Protein AF-A0A7S4SIG5-F1 (afdb_monomer_lite)

pLDDT: mean 81.59, std 23.14, range [28.36, 98.75]

Structure (mmCIF, N/CA/C/O backbone):
data_AF-A0A7S4SIG5-F1
#
_entry.id   AF-A0A7S4SIG5-F1
#
loop_
_atom_site.group_PDB
_atom_site.id
_atom_site.type_symbol
_atom_site.label_atom_id
_atom_site.label_alt_id
_atom_site.label_comp_id
_atom_site.label_asym_id
_atom_site.label_entity_id
_atom_site.label_seq_id
_atom_site.pdbx_PDB_ins_code
_atom_site.Cartn_x
_atom_site.Cartn_y
_atom_site.Cartn_z
_atom_site.occupancy
_atom_site.B_iso_or_equiv
_atom_site.auth_seq_id
_atom_site.auth_comp_id
_atom_site.auth_asym_id
_atom_site.auth_atom_id
_atom_site.pdbx_PDB_model_num
ATOM 1 N N . GLN A 1 1 ? -10.673 -43.998 5.576 1.00 36.09 1 GLN A N 1
ATOM 2 C CA . GLN A 1 1 ? -11.322 -44.558 4.368 1.00 36.09 1 GLN A CA 1
ATOM 3 C C . GLN A 1 1 ? -12.714 -43.946 4.288 1.00 36.09 1 GLN A C 1
ATOM 5 O O . GLN A 1 1 ? -13.384 -43.979 5.301 1.00 36.09 1 GLN A O 1
ATOM 10 N N . ALA A 1 2 ? -13.220 -43.353 3.217 1.00 36.38 2 ALA A N 1
ATOM 11 C CA . ALA A 1 2 ? -12.678 -42.948 1.932 1.00 36.38 2 ALA A CA 1
ATOM 12 C C . ALA A 1 2 ? -13.705 -41.974 1.309 1.00 36.38 2 ALA A C 1
ATOM 14 O O . ALA A 1 2 ? -14.900 -42.220 1.403 1.00 36.38 2 ALA A O 1
ATOM 15 N N . LEU A 1 3 ? -13.200 -40.887 0.721 1.00 35.47 3 LEU A N 1
ATOM 16 C CA . LEU A 1 3 ? -13.645 -40.235 -0.519 1.00 35.47 3 LEU A CA 1
ATOM 17 C C . LEU A 1 3 ? -15.149 -40.156 -0.881 1.00 35.47 3 LEU A C 1
ATOM 19 O O . LEU A 1 3 ? -15.735 -41.151 -1.288 1.00 35.47 3 LEU A O 1
ATOM 23 N N . ALA A 1 4 ? -15.671 -38.927 -1.000 1.00 37.25 4 ALA A N 1
ATOM 24 C CA . ALA A 1 4 ? -16.115 -38.367 -2.291 1.00 37.25 4 ALA A CA 1
ATOM 25 C C . ALA A 1 4 ? -16.349 -36.838 -2.184 1.00 37.25 4 ALA A C 1
ATOM 27 O O . ALA A 1 4 ? -16.860 -36.380 -1.161 1.00 37.25 4 ALA A O 1
ATOM 28 N N . PRO A 1 5 ? -15.962 -36.042 -3.202 1.00 40.72 5 PRO A N 1
ATOM 29 C CA . PRO A 1 5 ? -15.930 -34.583 -3.140 1.00 40.72 5 PRO A CA 1
ATOM 30 C C . PRO A 1 5 ? -17.214 -33.913 -3.652 1.00 40.72 5 PRO A C 1
ATOM 32 O O . PRO A 1 5 ? -17.941 -34.441 -4.493 1.00 40.72 5 PRO A O 1
ATOM 35 N N . ALA A 1 6 ? -17.436 -32.702 -3.145 1.00 36.38 6 ALA A N 1
ATOM 36 C CA . ALA A 1 6 ? -18.517 -31.800 -3.500 1.00 36.38 6 ALA A CA 1
ATOM 37 C C . ALA A 1 6 ? -18.391 -31.241 -4.930 1.00 36.38 6 ALA A C 1
ATOM 39 O O . ALA A 1 6 ? -17.319 -30.846 -5.386 1.00 36.38 6 ALA A O 1
ATOM 40 N N . SER A 1 7 ? -19.535 -31.165 -5.601 1.00 36.62 7 SER A N 1
ATOM 41 C CA . SER A 1 7 ? -19.801 -30.410 -6.827 1.00 36.62 7 SER A CA 1
ATOM 42 C C . SER A 1 7 ? -19.692 -28.883 -6.619 1.00 36.62 7 SER A C 1
ATOM 44 O O . SER A 1 7 ? -20.088 -28.400 -5.556 1.00 36.62 7 SER A O 1
ATOM 46 N N . PRO A 1 8 ? -19.236 -28.100 -7.619 1.00 37.41 8 PRO A N 1
ATOM 47 C CA . PRO A 1 8 ? -19.093 -26.645 -7.511 1.00 37.41 8 PRO A CA 1
ATOM 48 C C . PRO A 1 8 ? -20.387 -25.893 -7.889 1.00 37.41 8 PRO A C 1
ATOM 50 O O . PRO A 1 8 ? -21.144 -26.377 -8.738 1.00 37.41 8 PRO A O 1
ATOM 53 N N . PRO A 1 9 ? -20.645 -24.683 -7.349 1.00 37.31 9 PRO A N 1
ATOM 54 C CA . PRO A 1 9 ? -21.723 -23.836 -7.833 1.00 37.31 9 PRO A CA 1
ATOM 55 C C . PRO A 1 9 ? -21.266 -22.865 -8.936 1.00 37.31 9 PRO A C 1
ATOM 57 O O . PRO A 1 9 ? -20.209 -22.243 -8.876 1.00 37.31 9 PRO A O 1
ATOM 60 N N . ARG A 1 10 ? -22.148 -22.773 -9.937 1.00 33.09 10 ARG A N 1
ATOM 61 C CA . ARG A 1 10 ? -22.391 -21.723 -10.942 1.00 33.09 10 ARG A CA 1
ATOM 62 C C . ARG A 1 10 ? -21.525 -20.457 -10.895 1.00 33.09 10 ARG A C 1
ATOM 64 O O . ARG A 1 10 ? -21.650 -19.623 -10.006 1.00 33.09 10 ARG A O 1
ATOM 71 N N . ALA A 1 11 ? -20.824 -20.255 -12.009 1.00 32.38 11 ALA A N 1
ATOM 72 C CA . ALA A 1 11 ? -20.327 -18.976 -12.486 1.00 32.38 11 ALA A CA 1
ATOM 73 C C . ALA A 1 11 ? -21.472 -17.965 -12.691 1.00 32.38 11 ALA A C 1
ATOM 75 O O . ALA A 1 11 ? -22.379 -18.191 -13.495 1.00 32.38 11 ALA A O 1
ATOM 76 N N . SER A 1 12 ? -21.402 -16.834 -11.990 1.00 34.47 12 SER A N 1
ATOM 77 C CA . SER A 1 12 ? -22.126 -15.609 -12.322 1.00 34.47 12 SER A CA 1
ATOM 78 C C . SER A 1 12 ? -21.200 -14.699 -13.125 1.00 34.47 12 SER A C 1
ATOM 80 O O . SER A 1 12 ? -20.158 -14.255 -12.648 1.00 34.47 12 SER A O 1
ATOM 82 N N . ALA A 1 13 ? -21.595 -14.469 -14.370 1.00 37.16 13 ALA A N 1
ATOM 83 C CA . ALA A 1 13 ? -20.943 -13.621 -15.344 1.00 37.16 13 ALA A CA 1
ATOM 84 C C . ALA A 1 13 ? -20.957 -12.147 -14.915 1.00 37.16 13 ALA A C 1
ATOM 86 O O . ALA A 1 13 ? -21.993 -11.513 -15.029 1.00 37.16 13 ALA A O 1
ATOM 87 N N . HIS A 1 14 ? -19.821 -11.601 -14.475 1.00 37.81 14 HIS A N 1
ATOM 88 C CA . HIS A 1 14 ? -19.544 -10.157 -14.457 1.00 37.81 14 HIS A CA 1
ATOM 89 C C . HIS A 1 14 ? -18.029 -9.915 -14.345 1.00 37.81 14 HIS A C 1
ATOM 91 O O . HIS A 1 14 ? -17.529 -9.582 -13.280 1.00 37.81 14 HIS A O 1
ATOM 97 N N . SER A 1 15 ? -17.286 -10.102 -15.440 1.00 35.41 15 SER A N 1
ATOM 98 C CA . SER A 1 15 ? -15.912 -9.576 -15.594 1.00 35.41 15 SER A CA 1
ATOM 99 C C . SER A 1 15 ? -15.389 -9.797 -17.020 1.00 35.41 15 SER A C 1
ATOM 101 O O . SER A 1 15 ? -14.353 -10.406 -17.244 1.00 35.41 15 SER A O 1
ATOM 103 N N . ASN A 1 16 ? -16.129 -9.323 -18.026 1.00 34.97 16 ASN A N 1
ATOM 104 C CA . ASN A 1 16 ? -15.737 -9.436 -19.440 1.00 34.97 16 ASN A CA 1
ATOM 105 C C . ASN A 1 16 ? -15.490 -8.065 -20.093 1.00 34.97 16 ASN A C 1
ATOM 107 O O . ASN A 1 16 ? -15.875 -7.846 -21.239 1.00 34.97 16 ASN A O 1
ATOM 111 N N . LEU A 1 17 ? -14.861 -7.128 -19.369 1.00 35.69 17 LEU A N 1
ATOM 112 C CA . LEU A 1 17 ? -14.497 -5.821 -19.937 1.00 35.69 17 LEU A CA 1
ATOM 113 C C . LEU A 1 17 ? -13.063 -5.335 -19.644 1.00 35.69 17 LEU A C 1
ATOM 115 O O . LEU A 1 17 ? -12.598 -4.456 -20.358 1.00 35.69 17 LEU A O 1
ATOM 119 N N . GLU A 1 18 ? -12.315 -5.934 -18.708 1.00 38.38 18 GLU A N 1
ATOM 120 C CA . GLU A 1 18 ? -10.974 -5.433 -18.321 1.00 38.38 18 GLU A CA 1
ATOM 121 C C . GLU A 1 18 ? -9.780 -6.309 -18.741 1.00 38.38 18 GLU A C 1
ATOM 123 O O . GLU A 1 18 ? -8.651 -6.071 -18.332 1.00 38.38 18 GLU A O 1
ATOM 128 N N . GLN A 1 19 ? -9.974 -7.286 -19.632 1.00 36.56 19 GLN A N 1
ATOM 129 C CA . GLN A 1 19 ? -8.867 -8.085 -20.198 1.00 36.56 19 GLN A CA 1
ATOM 130 C C . GLN A 1 19 ? -8.452 -7.677 -21.621 1.00 36.56 19 GLN A C 1
ATOM 132 O O . GLN A 1 19 ? -7.641 -8.350 -22.251 1.00 36.56 19 GLN A O 1
ATOM 137 N N . ARG A 1 20 ? -8.977 -6.562 -22.148 1.00 37.69 20 ARG A N 1
ATOM 138 C CA . ARG A 1 20 ? -8.740 -6.130 -23.540 1.00 37.69 20 ARG A CA 1
ATOM 139 C C . ARG A 1 20 ? -7.739 -4.985 -23.732 1.00 37.69 20 ARG A C 1
ATOM 141 O O . ARG A 1 20 ? -7.510 -4.607 -24.874 1.00 37.69 20 ARG A O 1
ATOM 148 N N . VAL A 1 21 ? -7.107 -4.468 -22.675 1.00 38.19 21 VAL A N 1
ATOM 149 C CA . VAL A 1 21 ? -6.234 -3.276 -22.790 1.00 38.19 21 VAL A CA 1
ATOM 150 C C . VAL A 1 21 ? -4.727 -3.585 -22.704 1.00 38.19 21 VAL A C 1
ATOM 152 O O . VAL A 1 21 ? -3.921 -2.753 -23.099 1.00 38.19 21 VAL A O 1
ATOM 155 N N . ILE A 1 22 ? -4.303 -4.790 -22.297 1.00 38.38 22 ILE A N 1
ATOM 156 C CA . ILE A 1 22 ? -2.877 -5.056 -21.979 1.00 38.38 22 ILE A CA 1
ATOM 157 C C . ILE A 1 22 ? -2.134 -5.905 -23.043 1.00 38.38 22 ILE A C 1
ATOM 159 O O . ILE A 1 22 ? -0.920 -6.060 -22.984 1.00 38.38 22 ILE A O 1
ATOM 163 N N . VAL A 1 23 ? -2.802 -6.389 -24.100 1.00 32.31 23 VAL A N 1
ATOM 164 C CA . VAL A 1 23 ? -2.173 -7.247 -25.140 1.00 32.31 23 VAL A CA 1
ATOM 165 C C . VAL A 1 23 ? -2.007 -6.517 -26.482 1.00 32.31 23 VAL A C 1
ATOM 167 O O . VAL A 1 23 ? -2.299 -7.067 -27.538 1.00 32.31 23 VAL A O 1
ATOM 170 N N . ALA A 1 24 ? -1.571 -5.254 -26.465 1.00 33.75 24 ALA A N 1
ATOM 171 C CA . ALA A 1 24 ? -1.432 -4.452 -27.690 1.00 33.75 24 ALA A CA 1
ATOM 172 C C . ALA A 1 24 ? -0.031 -3.864 -27.949 1.00 33.75 24 ALA A C 1
ATOM 174 O O . ALA A 1 24 ? 0.108 -3.086 -28.884 1.00 33.75 24 ALA A O 1
ATOM 175 N N . SER A 1 25 ? 1.014 -4.238 -27.195 1.00 31.39 25 SER A N 1
ATOM 176 C CA . SER A 1 25 ? 2.359 -3.655 -27.408 1.00 31.39 25 SER A CA 1
ATOM 177 C C . SER A 1 25 ? 3.527 -4.646 -27.478 1.00 31.39 25 SER A C 1
ATOM 179 O O . SER A 1 25 ? 4.685 -4.269 -27.333 1.00 31.39 25 SER A O 1
ATOM 181 N N . ARG A 1 26 ? 3.261 -5.931 -27.738 1.00 36.66 26 ARG A N 1
ATOM 182 C CA . ARG A 1 26 ? 4.312 -6.915 -28.052 1.00 36.66 26 ARG A CA 1
ATOM 183 C C . ARG A 1 26 ? 3.999 -7.613 -29.367 1.00 36.66 26 ARG A C 1
ATOM 185 O O . ARG A 1 26 ? 3.556 -8.755 -29.386 1.00 36.66 26 ARG A O 1
ATOM 192 N N . MET A 1 27 ? 4.231 -6.926 -30.481 1.00 29.36 27 MET A N 1
ATOM 193 C CA . MET A 1 27 ? 4.380 -7.605 -31.763 1.00 29.36 27 MET A CA 1
ATOM 194 C C . MET A 1 27 ? 5.238 -6.785 -32.724 1.00 29.36 27 MET A C 1
ATOM 196 O O . MET A 1 27 ? 4.917 -5.646 -33.033 1.00 29.36 27 MET A O 1
ATOM 200 N N . GLN A 1 28 ? 6.266 -7.469 -33.237 1.00 32.31 28 GLN A N 1
ATOM 201 C CA . GLN A 1 28 ? 6.968 -7.219 -34.498 1.00 32.31 28 GLN A CA 1
ATOM 202 C C . GLN A 1 28 ? 8.037 -6.118 -34.492 1.00 32.31 28 GLN A C 1
ATOM 204 O O . GLN A 1 28 ? 7.731 -4.961 -34.721 1.00 32.31 28 GLN A O 1
ATOM 209 N N . PHE A 1 29 ? 9.309 -6.520 -34.367 1.00 29.11 29 PHE A N 1
ATOM 210 C CA . PHE A 1 29 ? 10.339 -6.238 -35.384 1.00 29.11 29 PHE A CA 1
ATOM 211 C C . PHE A 1 29 ? 11.619 -7.051 -35.097 1.00 29.11 29 PHE A C 1
ATOM 213 O O . PHE A 1 29 ? 12.596 -6.562 -34.548 1.00 29.11 29 PHE A O 1
ATOM 220 N N . THR A 1 30 ? 11.631 -8.333 -35.469 1.00 29.70 30 THR A N 1
ATOM 221 C CA . THR A 1 30 ? 12.868 -9.128 -35.574 1.00 29.70 30 THR A CA 1
ATOM 222 C C . THR A 1 30 ? 12.928 -9.767 -36.958 1.00 29.70 30 THR A C 1
ATOM 224 O O . THR A 1 30 ? 12.690 -10.956 -37.150 1.00 29.70 30 THR A O 1
ATOM 227 N N . ALA A 1 31 ? 13.221 -8.948 -37.969 1.00 31.94 31 ALA A N 1
ATOM 228 C CA . ALA A 1 31 ? 13.490 -9.421 -39.322 1.00 31.94 31 ALA A CA 1
ATOM 229 C C . ALA A 1 31 ? 14.993 -9.716 -39.477 1.00 31.94 31 ALA A C 1
ATOM 231 O O . ALA A 1 31 ? 15.786 -8.852 -39.844 1.00 31.94 31 ALA A O 1
ATOM 232 N N . ARG A 1 32 ? 15.382 -10.964 -39.186 1.00 30.53 32 ARG A N 1
ATOM 233 C CA . ARG A 1 32 ? 16.658 -11.561 -39.614 1.00 30.53 32 ARG A CA 1
ATOM 234 C C . ARG A 1 32 ? 16.598 -11.801 -41.129 1.00 30.53 32 ARG A C 1
ATOM 236 O O . ARG A 1 32 ? 15.861 -12.672 -41.583 1.00 30.53 32 ARG A O 1
ATOM 243 N N . PHE A 1 33 ? 17.368 -11.038 -41.902 1.00 29.47 33 PHE A N 1
ATOM 244 C CA . PHE A 1 33 ? 17.573 -11.261 -43.337 1.00 29.47 33 PHE A CA 1
ATOM 245 C C . PHE A 1 33 ? 18.526 -12.453 -43.566 1.00 29.47 33 PHE A C 1
ATOM 247 O O . PHE A 1 33 ? 19.613 -12.462 -42.982 1.00 29.47 33 PHE A O 1
ATOM 254 N N . PRO A 1 34 ? 18.175 -13.453 -44.400 1.00 32.94 34 PRO A N 1
ATOM 255 C CA . PRO A 1 34 ? 19.077 -14.544 -44.730 1.00 32.94 34 PRO A CA 1
ATOM 256 C C . PRO A 1 34 ? 20.040 -14.135 -45.853 1.00 32.94 34 PRO A C 1
ATOM 258 O O . PRO A 1 34 ? 19.651 -13.567 -46.873 1.00 32.94 34 PRO A O 1
ATOM 261 N N . VAL A 1 35 ? 21.312 -14.465 -45.644 1.00 30.95 35 VAL A N 1
ATOM 262 C CA . VAL A 1 35 ? 22.410 -14.380 -46.610 1.00 30.95 35 VAL A CA 1
ATOM 263 C C . VAL A 1 35 ? 22.160 -15.392 -47.735 1.00 30.95 35 VAL A C 1
ATOM 265 O O . VAL A 1 35 ? 22.163 -16.599 -47.499 1.00 30.95 35 VAL A O 1
ATOM 268 N N . LEU A 1 36 ? 21.934 -14.899 -48.956 1.00 28.36 36 LEU A N 1
ATOM 269 C CA . LEU A 1 36 ? 21.816 -15.708 -50.170 1.00 28.36 36 LEU A CA 1
ATOM 270 C C . LEU A 1 36 ? 23.202 -15.846 -50.821 1.00 28.36 36 LEU A C 1
ATOM 272 O O . LEU A 1 36 ? 23.745 -14.893 -51.375 1.00 28.36 36 LEU A O 1
ATOM 276 N N . LEU A 1 37 ? 23.767 -17.048 -50.722 1.00 29.12 37 LEU A N 1
ATOM 277 C CA . LEU A 1 37 ? 25.059 -17.458 -51.268 1.00 29.12 37 LEU A CA 1
ATOM 278 C C . LEU A 1 37 ? 24.843 -18.026 -52.685 1.00 29.12 37 LEU A C 1
ATOM 280 O O . LEU A 1 37 ? 24.210 -19.068 -52.842 1.00 29.12 37 LEU A O 1
ATOM 284 N N . LEU A 1 38 ? 25.324 -17.327 -53.718 1.00 28.89 38 LEU A N 1
ATOM 285 C CA . LEU A 1 38 ? 25.146 -17.698 -55.130 1.00 28.89 38 LEU A CA 1
ATOM 286 C C . LEU A 1 38 ? 26.377 -18.471 -55.638 1.00 28.89 38 LEU A C 1
ATOM 288 O O . LEU A 1 38 ? 27.441 -17.903 -55.875 1.00 28.89 38 LEU A O 1
ATOM 292 N N . LEU A 1 39 ? 26.201 -19.786 -55.773 1.00 29.81 39 LEU A N 1
ATOM 293 C CA . LEU A 1 39 ? 27.125 -20.767 -56.347 1.00 29.81 39 LEU A CA 1
ATOM 294 C C . LEU A 1 39 ? 26.826 -20.901 -57.852 1.00 29.81 39 LEU A C 1
ATOM 296 O O . LEU A 1 39 ? 25.690 -21.199 -58.218 1.00 29.81 39 LEU A O 1
ATOM 300 N N . VAL A 1 40 ? 27.821 -20.712 -58.726 1.00 32.09 40 VAL A N 1
ATOM 301 C CA . VAL A 1 40 ? 27.698 -20.969 -60.174 1.00 32.09 40 VAL A CA 1
ATOM 302 C C . VAL A 1 40 ? 28.748 -21.998 -60.586 1.00 32.09 40 VAL A C 1
ATOM 304 O O . VAL A 1 40 ? 29.944 -21.722 -60.542 1.00 32.09 40 VAL A O 1
ATOM 307 N N . ALA A 1 41 ? 28.282 -23.177 -61.006 1.00 30.97 41 ALA A N 1
ATOM 308 C CA . ALA A 1 41 ? 29.073 -24.224 -61.642 1.00 30.97 41 ALA A CA 1
ATOM 309 C C . ALA A 1 41 ? 28.383 -24.704 -62.940 1.00 30.97 41 ALA A C 1
ATOM 311 O O . ALA A 1 41 ? 27.233 -25.127 -62.919 1.00 30.97 41 ALA A O 1
ATOM 312 N N . SER A 1 42 ? 29.135 -24.610 -64.045 1.00 28.67 42 SER A N 1
ATOM 313 C CA . SER A 1 42 ? 29.254 -25.536 -65.196 1.00 28.67 42 SER A CA 1
ATOM 314 C C . SER A 1 42 ? 28.028 -26.107 -65.959 1.00 28.67 42 SER A C 1
ATOM 316 O O . SER A 1 42 ? 27.395 -27.035 -65.471 1.00 28.67 42 SER A O 1
ATOM 318 N N . SER A 1 43 ? 27.918 -25.688 -67.243 1.00 35.03 43 SER A N 1
ATOM 319 C CA . SER A 1 43 ? 27.775 -26.474 -68.516 1.00 35.03 43 SER A CA 1
ATOM 320 C C . SER A 1 43 ? 26.514 -27.343 -68.779 1.00 35.03 43 SER A C 1
ATOM 322 O O . SER A 1 43 ? 26.003 -27.919 -67.828 1.00 35.03 43 SER A O 1
ATOM 324 N N . PRO A 1 44 ? 26.018 -27.523 -70.046 1.00 41.53 44 PRO A N 1
ATOM 325 C CA . PRO A 1 44 ? 26.811 -27.859 -71.248 1.00 41.53 44 PRO A CA 1
ATOM 326 C C . PRO A 1 44 ? 26.394 -27.282 -72.633 1.00 41.53 44 PRO A C 1
ATOM 328 O O . PRO A 1 44 ? 25.265 -26.888 -72.897 1.00 41.53 44 PRO A O 1
ATOM 331 N N . VAL A 1 45 ? 27.398 -27.297 -73.520 1.00 33.81 45 VAL A N 1
ATOM 332 C CA . VAL A 1 45 ? 27.438 -27.579 -74.973 1.00 33.81 45 VAL A CA 1
ATOM 333 C C . VAL A 1 45 ? 26.105 -27.818 -75.715 1.00 33.81 45 VAL A C 1
ATOM 335 O O . VAL A 1 45 ? 25.431 -28.818 -75.484 1.00 33.81 45 VAL A O 1
ATOM 338 N N . LEU A 1 46 ? 25.853 -27.011 -76.758 1.00 34.97 46 LEU A N 1
ATOM 339 C CA . LEU A 1 46 ? 25.096 -27.412 -77.952 1.00 34.97 46 LEU A CA 1
ATOM 340 C C . LEU A 1 46 ? 25.817 -26.921 -79.221 1.00 34.97 46 LEU A C 1
ATOM 342 O O . LEU A 1 46 ? 26.228 -25.766 -79.315 1.00 34.97 46 LEU A O 1
ATOM 346 N N . ALA A 1 47 ? 26.012 -27.839 -80.167 1.00 33.94 47 ALA A N 1
ATOM 347 C CA . ALA A 1 47 ? 26.839 -27.686 -81.354 1.00 33.94 47 ALA A CA 1
ATOM 348 C C . ALA A 1 47 ? 26.051 -27.294 -82.620 1.00 33.94 47 ALA A C 1
ATOM 350 O O . ALA A 1 47 ? 24.939 -27.761 -82.840 1.00 33.94 47 ALA A O 1
ATOM 351 N N . MET A 1 48 ? 26.762 -26.558 -83.489 1.00 36.53 48 MET A N 1
ATOM 352 C CA . MET A 1 48 ? 26.737 -26.567 -84.964 1.00 36.53 48 MET A CA 1
ATOM 353 C C . MET A 1 48 ? 25.519 -26.009 -85.723 1.00 36.53 48 MET A C 1
ATOM 355 O O . MET A 1 48 ? 24.515 -26.689 -85.904 1.00 36.53 48 MET A O 1
ATOM 359 N N . ARG A 1 49 ? 25.750 -24.896 -86.440 1.00 33.25 49 ARG A N 1
ATOM 360 C CA . ARG A 1 49 ? 25.836 -24.939 -87.914 1.00 33.25 49 ARG A CA 1
ATOM 361 C C . ARG A 1 49 ? 26.568 -23.716 -88.467 1.00 33.25 49 ARG A C 1
ATOM 363 O O . ARG A 1 49 ? 26.272 -22.587 -88.095 1.00 33.25 49 ARG A O 1
ATOM 370 N N . GLY A 1 50 ? 27.542 -23.971 -89.336 1.00 40.97 50 GLY A N 1
ATOM 371 C CA . GLY A 1 50 ? 28.299 -22.942 -90.030 1.00 40.97 50 GLY A CA 1
ATOM 372 C C . GLY A 1 50 ? 27.525 -22.315 -91.185 1.00 40.97 50 GLY A C 1
ATOM 373 O O . GLY A 1 50 ? 26.800 -22.996 -91.905 1.00 40.97 50 GLY A O 1
ATOM 374 N N . THR A 1 51 ? 27.794 -21.033 -91.395 1.00 34.12 51 THR A N 1
ATOM 375 C CA . THR A 1 51 ? 27.823 -20.393 -92.709 1.00 34.12 51 THR A CA 1
ATOM 376 C C . THR A 1 51 ? 29.023 -19.460 -92.716 1.00 34.12 51 THR A C 1
ATOM 378 O O . THR A 1 51 ? 29.086 -18.505 -91.942 1.00 34.12 51 THR A O 1
ATOM 381 N N . GLN A 1 52 ? 29.996 -19.792 -93.562 1.00 40.25 52 GLN A N 1
ATOM 382 C CA . GLN A 1 52 ? 31.055 -18.891 -93.994 1.00 40.25 52 GLN A CA 1
ATOM 383 C C . GLN A 1 52 ? 30.411 -17.641 -94.598 1.00 40.25 52 GLN A C 1
ATOM 385 O O . GLN A 1 52 ? 29.506 -17.739 -95.424 1.00 40.25 52 GLN A O 1
ATOM 390 N N . GLY A 1 53 ? 30.883 -16.475 -94.175 1.00 33.59 53 GLY A N 1
ATOM 391 C CA . GLY A 1 53 ? 30.433 -15.187 -94.672 1.00 33.59 53 GLY A CA 1
ATOM 392 C C . GLY A 1 53 ? 31.544 -14.172 -94.488 1.00 33.59 53 GLY A C 1
ATOM 393 O O . GLY A 1 53 ? 31.602 -13.518 -93.458 1.00 33.59 53 GLY A O 1
ATOM 394 N N . SER A 1 54 ? 32.421 -14.126 -95.491 1.00 31.91 54 SER A N 1
ATOM 395 C CA . SER A 1 54 ? 33.291 -13.017 -95.884 1.00 31.91 54 SER A CA 1
ATOM 396 C C . SER A 1 54 ? 34.059 -12.294 -94.778 1.00 31.91 54 SER A C 1
ATOM 398 O O . SER A 1 54 ? 33.541 -11.442 -94.059 1.00 31.91 54 SER A O 1
ATOM 400 N N . GLU A 1 55 ? 35.371 -12.523 -94.782 1.00 42.50 55 GLU A N 1
ATOM 401 C CA . GLU A 1 55 ? 36.340 -11.500 -94.422 1.00 42.50 55 GLU A CA 1
ATOM 402 C C . GLU A 1 55 ? 35.940 -10.158 -95.044 1.00 42.50 55 GLU A C 1
ATOM 404 O O . GLU A 1 55 ? 35.790 -9.996 -96.255 1.00 42.50 55 GLU A O 1
ATOM 409 N N . THR A 1 56 ? 35.764 -9.166 -94.189 1.00 34.69 56 THR A N 1
ATOM 410 C CA . THR A 1 56 ? 36.141 -7.799 -94.519 1.00 34.69 56 THR A CA 1
ATOM 411 C C . THR A 1 56 ? 36.797 -7.254 -93.266 1.00 34.69 56 THR A C 1
ATOM 413 O O . THR A 1 56 ? 36.231 -6.468 -92.508 1.00 34.69 56 THR A O 1
ATOM 416 N N . GLN A 1 57 ? 38.012 -7.749 -93.002 1.00 37.16 57 GLN A N 1
ATOM 417 C CA . GLN A 1 57 ? 38.967 -6.993 -92.210 1.00 37.16 57 GLN A CA 1
ATOM 418 C C . GLN A 1 57 ? 39.206 -5.690 -92.972 1.00 37.16 57 GLN A C 1
ATOM 420 O O . GLN A 1 57 ? 40.063 -5.603 -93.845 1.00 37.16 57 GLN A O 1
ATOM 425 N N . ALA A 1 58 ? 38.434 -4.654 -92.647 1.00 40.31 58 ALA A N 1
ATOM 426 C CA . ALA A 1 58 ? 38.950 -3.311 -92.802 1.00 40.31 58 ALA A CA 1
ATOM 427 C C . ALA A 1 58 ? 40.289 -3.309 -92.057 1.00 40.31 58 ALA A C 1
ATOM 429 O O . ALA A 1 58 ? 40.314 -3.622 -90.864 1.00 40.31 58 ALA A O 1
ATOM 430 N N . LEU A 1 59 ? 41.384 -3.059 -92.778 1.00 44.22 59 LEU A N 1
ATOM 431 C CA . LEU A 1 59 ? 42.750 -2.946 -92.268 1.00 44.22 59 LEU A CA 1
ATOM 432 C C . LEU A 1 59 ? 42.786 -1.927 -91.119 1.00 44.22 59 LEU A C 1
ATOM 434 O O . LEU A 1 59 ? 43.050 -0.737 -91.295 1.00 44.22 59 LEU A O 1
ATOM 438 N N . ALA A 1 60 ? 42.445 -2.383 -89.918 1.00 51.31 60 ALA A N 1
ATOM 439 C CA . ALA A 1 60 ? 42.440 -1.572 -88.724 1.00 51.31 60 ALA A CA 1
ATOM 440 C C . ALA A 1 60 ? 43.893 -1.446 -88.286 1.00 51.31 60 ALA A C 1
ATOM 442 O O . ALA A 1 60 ? 44.459 -2.387 -87.726 1.00 51.31 60 ALA A O 1
ATOM 443 N N . ASN A 1 61 ? 44.476 -0.278 -88.566 1.00 62.38 61 ASN A N 1
ATOM 444 C CA . ASN A 1 61 ? 45.763 0.146 -88.028 1.00 62.38 61 ASN A CA 1
ATOM 445 C C . ASN A 1 61 ? 45.833 -0.254 -86.533 1.00 62.38 61 ASN A C 1
ATOM 447 O O . ASN A 1 61 ? 44.930 0.134 -85.781 1.00 62.38 61 ASN A O 1
ATOM 451 N N . PRO A 1 62 ? 46.841 -1.039 -86.099 1.00 78.50 62 PRO A N 1
ATOM 452 C CA . PRO A 1 62 ? 46.958 -1.546 -84.729 1.00 78.50 62 PRO A CA 1
ATOM 453 C C . PRO A 1 62 ? 46.761 -0.476 -83.646 1.00 78.50 62 PRO A C 1
ATOM 455 O O . PRO A 1 62 ? 46.177 -0.756 -82.603 1.00 78.50 62 PRO A O 1
ATOM 458 N N . ILE A 1 63 ? 47.141 0.774 -83.922 1.00 79.31 63 ILE A N 1
ATOM 459 C CA . ILE A 1 63 ? 46.999 1.900 -82.991 1.00 79.31 63 ILE A CA 1
ATOM 460 C C . ILE A 1 63 ? 45.539 2.326 -82.810 1.00 79.31 63 ILE A C 1
ATOM 462 O O . ILE A 1 63 ? 45.119 2.612 -81.691 1.00 79.31 63 ILE A O 1
ATOM 466 N N . ARG A 1 64 ? 44.704 2.257 -83.857 1.00 80.19 64 ARG A N 1
ATOM 467 C CA . ARG A 1 64 ? 43.255 2.498 -83.717 1.00 80.19 64 ARG A CA 1
ATOM 468 C C . ARG A 1 64 ? 42.584 1.455 -82.825 1.00 80.19 64 ARG A C 1
ATOM 470 O O . ARG A 1 64 ? 41.645 1.793 -82.109 1.00 80.19 64 ARG A O 1
ATOM 477 N N . LYS A 1 65 ? 43.069 0.206 -82.831 1.00 85.56 65 LYS A N 1
ATOM 478 C CA . LYS A 1 65 ? 42.582 -0.828 -81.902 1.00 85.56 65 LYS A CA 1
ATOM 479 C C . LYS A 1 65 ? 42.942 -0.485 -80.454 1.00 85.56 65 LYS A C 1
ATOM 481 O O . LYS A 1 65 ? 42.079 -0.598 -79.590 1.00 85.56 65 LYS A O 1
ATOM 486 N N . VAL A 1 66 ? 44.166 -0.013 -80.198 1.00 87.94 66 VAL A N 1
ATOM 487 C CA . VAL A 1 66 ? 44.601 0.427 -78.858 1.00 87.94 66 VAL A CA 1
ATOM 488 C C . VAL A 1 66 ? 43.785 1.631 -78.378 1.00 87.94 66 VAL A C 1
ATOM 490 O O . VAL A 1 66 ? 43.255 1.597 -77.271 1.00 87.94 66 VAL A O 1
ATOM 493 N N . VAL A 1 67 ? 43.588 2.652 -79.220 1.00 87.69 67 VAL A N 1
ATOM 494 C CA . VAL A 1 67 ? 42.742 3.816 -78.891 1.00 87.69 67 VAL A CA 1
ATOM 495 C C . VAL A 1 67 ? 41.303 3.390 -78.590 1.00 87.69 67 VAL A C 1
ATOM 497 O O . VAL A 1 67 ? 40.739 3.810 -77.584 1.00 87.69 67 VAL A O 1
ATOM 500 N N . SER A 1 68 ? 40.712 2.515 -79.410 1.00 90.00 68 SER A N 1
ATOM 501 C CA . SER A 1 68 ? 39.356 1.999 -79.177 1.00 90.00 68 SER A CA 1
ATOM 502 C C . SER A 1 68 ? 39.252 1.210 -77.866 1.00 90.00 68 SER A C 1
ATOM 504 O O . SER A 1 68 ? 38.265 1.345 -77.140 1.00 90.00 68 SER A O 1
ATOM 506 N N . MET A 1 69 ? 40.285 0.438 -77.515 1.00 90.38 69 MET A N 1
ATOM 507 C CA . MET A 1 69 ? 40.354 -0.280 -76.242 1.00 90.38 69 MET A CA 1
ATOM 508 C C . MET A 1 69 ? 40.471 0.677 -75.046 1.00 90.38 69 MET A C 1
ATOM 510 O O . MET A 1 69 ? 39.755 0.490 -74.065 1.00 90.38 69 MET A O 1
ATOM 514 N N . LEU A 1 70 ? 41.303 1.723 -75.130 1.00 92.44 70 LEU A N 1
ATOM 515 C CA . LEU A 1 70 ? 41.424 2.749 -74.086 1.00 92.44 70 LEU A CA 1
ATOM 516 C C . LEU A 1 70 ? 40.124 3.547 -73.912 1.00 92.44 70 LEU A C 1
ATOM 518 O O . LEU A 1 70 ? 39.700 3.787 -72.786 1.00 92.44 70 LEU A O 1
ATOM 522 N N . GLN A 1 71 ? 39.434 3.886 -75.005 1.00 92.38 71 GLN A N 1
ATOM 523 C CA . GLN A 1 71 ? 38.108 4.513 -74.956 1.00 92.38 71 GLN A CA 1
ATOM 524 C C . GLN A 1 71 ? 37.058 3.590 -74.315 1.00 92.38 71 GLN A C 1
ATOM 526 O O . GLN A 1 71 ? 36.196 4.048 -73.566 1.00 92.38 71 GLN A O 1
ATOM 531 N N . ALA A 1 72 ? 37.116 2.281 -74.586 1.00 93.44 72 ALA A N 1
ATOM 532 C CA . ALA A 1 72 ? 36.240 1.304 -73.943 1.00 93.44 72 ALA A CA 1
ATOM 533 C C . ALA A 1 72 ? 36.552 1.146 -72.444 1.00 93.44 72 ALA A C 1
ATOM 535 O O . ALA A 1 72 ? 35.623 1.026 -71.647 1.00 93.44 72 ALA A O 1
ATOM 536 N N . LEU A 1 73 ? 37.831 1.179 -72.055 1.00 94.12 73 LEU A N 1
ATOM 537 C CA . LEU A 1 73 ? 38.260 1.199 -70.654 1.00 94.12 73 LEU A CA 1
ATOM 538 C C . LEU A 1 73 ? 37.771 2.462 -69.944 1.00 94.12 73 LEU A C 1
ATOM 540 O O . LEU A 1 73 ? 37.141 2.342 -68.902 1.00 94.12 73 LEU A O 1
ATOM 544 N N . GLN A 1 74 ? 37.944 3.642 -70.545 1.00 92.62 74 GLN A N 1
ATOM 545 C CA . GLN A 1 74 ? 37.439 4.904 -70.000 1.00 92.62 74 GLN A CA 1
ATOM 546 C C . GLN A 1 74 ? 35.928 4.830 -69.731 1.00 92.62 74 GLN A C 1
ATOM 548 O O . GLN A 1 74 ? 35.486 5.123 -68.625 1.00 92.62 74 GLN A O 1
ATOM 553 N N . LYS A 1 75 ? 35.139 4.331 -70.696 1.00 95.56 75 LYS A N 1
ATOM 554 C CA . LYS A 1 75 ? 33.689 4.125 -70.521 1.00 95.56 75 LYS A CA 1
ATOM 555 C C . LYS A 1 75 ? 33.351 3.152 -69.387 1.00 95.56 75 LYS A C 1
ATOM 557 O O . LYS A 1 75 ? 32.392 3.390 -68.658 1.00 95.56 75 LYS A O 1
ATOM 562 N N . LYS A 1 76 ? 34.109 2.060 -69.237 1.00 94.69 76 LYS A N 1
ATOM 563 C CA . LYS A 1 76 ? 33.914 1.097 -68.139 1.00 94.69 76 LYS A CA 1
ATOM 564 C C . LYS A 1 76 ? 34.213 1.729 -66.783 1.00 94.69 76 LYS A C 1
ATOM 566 O O . LYS A 1 76 ? 33.375 1.634 -65.895 1.00 94.69 76 LYS A O 1
ATOM 571 N N . VAL A 1 77 ? 35.344 2.424 -66.659 1.00 95.44 77 VAL A N 1
ATOM 572 C CA . VAL A 1 77 ? 35.757 3.109 -65.426 1.00 95.44 77 VAL A CA 1
ATOM 573 C C . VAL A 1 77 ? 34.727 4.171 -65.020 1.00 95.44 77 VAL A C 1
ATOM 575 O O . VAL A 1 77 ? 34.365 4.256 -63.847 1.00 95.44 77 VAL A O 1
ATOM 578 N N . THR A 1 78 ? 34.173 4.927 -65.978 1.00 93.44 78 THR A N 1
ATOM 579 C CA . THR A 1 78 ? 33.068 5.867 -65.716 1.00 93.44 78 THR A CA 1
ATOM 580 C C . THR A 1 78 ? 31.814 5.150 -65.207 1.00 93.44 78 THR A C 1
ATOM 582 O O . THR A 1 78 ? 31.273 5.536 -64.174 1.00 93.44 78 THR A O 1
ATOM 585 N N . ALA A 1 79 ? 31.378 4.077 -65.877 1.00 95.31 79 ALA A N 1
ATOM 586 C CA . ALA A 1 79 ? 30.183 3.330 -65.478 1.00 95.31 79 ALA A CA 1
ATOM 587 C C . ALA A 1 79 ? 30.333 2.644 -64.104 1.00 95.31 79 ALA A C 1
ATOM 589 O O . ALA A 1 79 ? 29.373 2.554 -63.339 1.00 95.31 79 ALA A O 1
ATOM 590 N N . GLU A 1 80 ? 31.528 2.154 -63.769 1.00 93.81 80 GLU A N 1
ATOM 591 C CA . GLU A 1 80 ? 31.839 1.618 -62.439 1.00 93.81 80 GLU A CA 1
ATOM 592 C C . GLU A 1 80 ? 31.817 2.714 -61.368 1.00 93.81 80 GLU A C 1
ATOM 594 O O . GLU A 1 80 ? 31.304 2.482 -60.274 1.00 93.81 80 GLU A O 1
ATOM 599 N N . GLY A 1 81 ? 32.293 3.921 -61.694 1.00 95.19 81 GLY A N 1
ATOM 600 C CA . GLY A 1 81 ? 32.231 5.074 -60.798 1.00 95.19 81 GLY A CA 1
ATOM 601 C C . GLY A 1 81 ? 30.815 5.537 -60.477 1.00 95.19 81 GLY A C 1
ATOM 602 O O . GLY A 1 81 ? 30.515 5.809 -59.316 1.00 95.19 81 GLY A O 1
ATOM 603 N N . GLU A 1 82 ? 29.923 5.565 -61.468 1.00 94.62 82 GLU A N 1
ATOM 604 C CA . GLU A 1 82 ? 28.506 5.886 -61.251 1.00 94.62 82 GLU A CA 1
ATOM 605 C C . GLU A 1 82 ? 27.824 4.856 -60.339 1.00 94.62 82 GLU A C 1
ATOM 607 O O . GLU A 1 82 ? 27.140 5.233 -59.385 1.00 94.62 82 GLU A O 1
ATOM 612 N N . LYS A 1 83 ? 28.072 3.558 -60.567 1.00 95.00 83 LYS A N 1
ATOM 613 C CA . LYS A 1 83 ? 27.544 2.481 -59.713 1.00 95.00 83 LYS A CA 1
ATOM 614 C C . LYS A 1 83 ? 28.072 2.563 -58.285 1.00 95.00 83 LYS A C 1
ATOM 616 O O . LYS A 1 83 ? 27.315 2.374 -57.336 1.00 95.00 83 LYS A O 1
ATOM 621 N N . GLU A 1 84 ? 29.363 2.828 -58.113 1.00 93.56 84 GLU A N 1
ATOM 622 C CA . GLU A 1 84 ? 29.951 2.967 -56.783 1.00 93.56 84 GLU A CA 1
ATOM 623 C C . GLU A 1 84 ? 29.387 4.183 -56.043 1.00 93.56 84 GLU A C 1
ATOM 625 O O . GLU A 1 84 ? 29.070 4.079 -54.858 1.00 93.56 84 GLU A O 1
ATOM 630 N N . LYS A 1 85 ? 29.208 5.311 -56.740 1.00 95.31 85 LYS A N 1
ATOM 631 C CA . LYS A 1 85 ? 28.576 6.507 -56.178 1.00 95.31 85 LYS A CA 1
ATOM 632 C C . LYS A 1 85 ? 27.152 6.218 -55.702 1.00 95.31 85 LYS A C 1
ATOM 634 O O . LYS A 1 85 ? 26.818 6.569 -54.575 1.00 95.31 85 LYS A O 1
ATOM 639 N N . GLU A 1 86 ? 26.339 5.535 -56.505 1.00 96.06 86 GLU A N 1
ATOM 640 C CA . GLU A 1 86 ? 24.975 5.162 -56.109 1.00 96.06 86 GLU A CA 1
ATOM 641 C C . GLU A 1 86 ? 24.967 4.264 -54.855 1.00 96.06 86 GLU A C 1
ATOM 643 O O . GLU A 1 86 ? 24.162 4.457 -53.940 1.00 96.06 86 GLU A O 1
ATOM 648 N N . LEU A 1 87 ? 25.878 3.287 -54.781 1.00 94.88 87 LEU A N 1
ATOM 649 C CA . LEU A 1 87 ? 26.022 2.420 -53.607 1.00 94.88 87 LEU A CA 1
ATOM 650 C C . LEU A 1 87 ? 26.473 3.200 -52.366 1.00 94.88 87 LEU A C 1
ATOM 652 O O . LEU A 1 87 ? 25.959 2.949 -51.274 1.00 94.88 87 LEU A O 1
ATOM 656 N N . TYR A 1 88 ? 27.393 4.153 -52.526 1.00 96.00 88 TYR A N 1
ATOM 657 C CA . TYR A 1 88 ? 27.840 5.026 -51.445 1.00 96.00 88 TYR A CA 1
ATOM 658 C C . TYR A 1 88 ? 26.701 5.906 -50.922 1.00 96.00 88 TYR A C 1
ATOM 660 O O . TYR A 1 88 ? 26.461 5.940 -49.718 1.00 96.00 88 TYR A O 1
ATOM 668 N N . GLU A 1 89 ? 25.938 6.552 -51.804 1.00 96.69 89 GLU A N 1
ATOM 669 C CA . GLU A 1 89 ? 24.790 7.378 -51.411 1.00 96.69 89 GLU A CA 1
ATOM 670 C C . GLU A 1 89 ? 23.739 6.561 -50.644 1.00 96.69 89 GLU A C 1
ATOM 672 O O . GLU A 1 89 ? 23.241 7.007 -49.605 1.00 96.69 89 GLU A O 1
ATOM 677 N N . LYS A 1 90 ? 23.453 5.329 -51.090 1.00 96.00 90 LYS A N 1
ATOM 678 C CA . LYS A 1 90 ? 22.570 4.394 -50.370 1.00 96.00 90 LYS A CA 1
ATOM 679 C C . LYS A 1 90 ? 23.119 4.028 -48.994 1.00 96.00 90 LYS A C 1
ATOM 681 O O . LYS A 1 90 ? 22.370 4.047 -48.016 1.00 96.00 90 LYS A O 1
ATOM 686 N N . PHE A 1 91 ? 24.411 3.726 -48.899 1.00 95.38 91 PHE A N 1
ATOM 687 C CA . PHE A 1 91 ? 25.051 3.409 -47.626 1.00 95.38 91 PHE A CA 1
ATOM 688 C C . PHE A 1 91 ? 25.026 4.605 -46.663 1.00 95.38 91 PHE A C 1
ATOM 690 O O . PHE A 1 91 ? 24.670 4.455 -45.497 1.00 95.38 91 PHE A O 1
ATOM 697 N N . MET A 1 92 ? 25.292 5.816 -47.152 1.00 95.88 92 MET A N 1
ATOM 698 C CA . MET A 1 92 ? 25.221 7.028 -46.336 1.00 95.88 92 MET A CA 1
ATOM 699 C C . MET A 1 92 ? 23.794 7.381 -45.915 1.00 95.88 92 MET A C 1
ATOM 701 O O . MET A 1 92 ? 23.592 7.927 -44.830 1.00 95.88 92 MET A O 1
ATOM 705 N N . CYS A 1 93 ? 22.789 7.048 -46.726 1.00 96.62 93 CYS A N 1
ATOM 706 C CA . CYS A 1 93 ? 21.390 7.146 -46.318 1.00 96.62 93 CYS A CA 1
ATOM 707 C C . CYS A 1 93 ? 21.085 6.200 -45.145 1.00 96.62 93 CYS A C 1
ATOM 709 O O . CYS A 1 93 ? 20.488 6.634 -44.158 1.00 96.62 93 CYS A O 1
ATOM 711 N N . TYR A 1 94 ? 21.562 4.950 -45.205 1.00 95.00 94 TYR A N 1
ATOM 712 C CA . TYR A 1 94 ? 21.464 4.000 -44.092 1.00 95.00 94 TYR A CA 1
ATOM 713 C C . TYR A 1 94 ? 22.172 4.521 -42.836 1.00 95.00 94 TYR A C 1
ATOM 715 O O . TYR A 1 94 ? 21.567 4.536 -41.770 1.00 95.00 94 TYR A O 1
ATOM 723 N N . CYS A 1 95 ? 23.399 5.033 -42.968 1.00 96.38 95 CYS A N 1
ATOM 724 C CA . CYS A 1 95 ? 24.149 5.647 -41.872 1.00 96.38 95 CYS A CA 1
ATOM 725 C C . CYS A 1 95 ? 23.382 6.784 -41.192 1.00 96.38 95 CYS A C 1
ATOM 727 O O . CYS A 1 95 ? 23.237 6.796 -39.974 1.00 96.38 95 CYS A O 1
ATOM 729 N N . LYS A 1 96 ? 22.859 7.734 -41.978 1.00 95.50 96 LYS A N 1
ATOM 730 C CA . LYS A 1 96 ? 22.126 8.890 -41.444 1.00 95.50 96 LYS A CA 1
ATOM 731 C C . LYS A 1 96 ? 20.827 8.477 -40.764 1.00 95.50 96 LYS A C 1
ATOM 733 O O . LYS A 1 96 ? 20.532 8.966 -39.679 1.00 95.50 96 LYS A O 1
ATOM 738 N N . LYS A 1 97 ? 20.055 7.593 -41.399 1.00 95.75 97 LYS A N 1
ATOM 739 C CA . LYS A 1 97 ? 18.766 7.155 -40.862 1.00 95.75 97 LYS A CA 1
ATOM 740 C C . LYS A 1 97 ? 18.947 6.257 -39.640 1.00 95.75 97 LYS A C 1
ATOM 742 O O . LYS A 1 97 ? 18.402 6.561 -38.591 1.00 95.75 97 LYS A O 1
ATOM 747 N N . GLY A 1 98 ? 19.757 5.206 -39.764 1.00 94.44 98 GLY A N 1
ATOM 748 C CA . GLY A 1 98 ? 20.041 4.274 -38.675 1.00 94.44 98 GLY A CA 1
ATOM 749 C C . GLY A 1 98 ? 20.699 4.962 -37.482 1.00 94.44 98 GLY A C 1
ATOM 750 O O . GLY A 1 98 ? 20.287 4.728 -36.354 1.00 94.44 98 GLY A O 1
ATOM 751 N N . GLY A 1 99 ? 21.654 5.868 -37.723 1.00 95.38 99 GLY A N 1
ATOM 752 C CA . GLY A 1 99 ? 22.264 6.673 -36.665 1.00 95.38 99 GLY A CA 1
ATOM 753 C C . GLY A 1 99 ? 21.256 7.601 -35.986 1.00 95.38 99 GLY A C 1
ATOM 754 O O . GLY A 1 99 ? 21.212 7.657 -34.763 1.00 95.38 99 GLY A O 1
ATOM 755 N N . GLY A 1 100 ? 20.402 8.282 -36.757 1.00 96.00 100 GLY A N 1
ATOM 756 C CA . GLY A 1 100 ? 19.350 9.141 -36.208 1.00 96.00 100 GLY A CA 1
ATOM 757 C C . GLY A 1 100 ? 18.347 8.379 -35.339 1.00 96.00 100 GLY A C 1
ATOM 758 O O . GLY A 1 100 ? 18.109 8.771 -34.197 1.00 96.00 100 GLY A O 1
ATOM 759 N N . ASP A 1 101 ? 17.810 7.269 -35.851 1.00 95.50 101 ASP A N 1
ATOM 760 C CA . ASP A 1 101 ? 16.845 6.424 -35.137 1.00 95.50 101 ASP A CA 1
ATOM 761 C C . ASP A 1 101 ? 17.462 5.858 -33.843 1.00 95.50 101 ASP A C 1
ATOM 763 O O . ASP A 1 101 ? 16.843 5.894 -32.779 1.00 95.50 101 ASP A O 1
ATOM 767 N N . LEU A 1 102 ? 18.717 5.402 -33.903 1.00 96.19 102 LEU A N 1
ATOM 768 C CA . LEU A 1 102 ? 19.430 4.844 -32.756 1.00 96.19 102 LEU A CA 1
ATOM 769 C C . LEU A 1 102 ? 19.771 5.904 -31.701 1.00 96.19 102 LEU A C 1
ATOM 771 O O . LEU A 1 102 ? 19.569 5.677 -30.511 1.00 96.19 102 LEU A O 1
ATOM 775 N N . GLN A 1 103 ? 20.209 7.092 -32.123 1.00 97.25 103 GLN A N 1
ATOM 776 C CA . GLN A 1 103 ? 20.452 8.222 -31.225 1.00 97.25 103 GLN A CA 1
ATOM 777 C C . GLN A 1 103 ? 19.170 8.639 -30.489 1.00 97.25 103 GLN A C 1
ATOM 779 O O . GLN A 1 103 ? 19.213 8.964 -29.299 1.00 97.25 103 GLN A O 1
ATOM 784 N N . MET A 1 104 ? 18.023 8.620 -31.176 1.00 97.06 104 MET A N 1
ATOM 785 C CA . MET A 1 104 ? 16.724 8.885 -30.554 1.00 97.06 104 MET A CA 1
ATOM 786 C C . MET A 1 104 ? 16.377 7.824 -29.505 1.00 97.06 104 MET A C 1
ATOM 788 O O . MET A 1 104 ? 15.993 8.193 -28.393 1.00 97.06 104 MET A O 1
ATOM 792 N N . SER A 1 105 ? 16.560 6.536 -29.814 1.00 95.88 105 SER A N 1
ATOM 793 C CA . SER A 1 105 ? 16.344 5.439 -28.857 1.00 95.88 105 SER A CA 1
ATOM 794 C C . SER A 1 105 ? 17.242 5.563 -27.624 1.00 95.88 105 SER A C 1
ATOM 796 O O . SER A 1 105 ? 16.743 5.521 -26.498 1.00 95.88 105 SER A O 1
ATOM 798 N N . ILE A 1 106 ? 18.539 5.832 -27.816 1.00 98.00 106 ILE A N 1
ATOM 799 C CA . ILE A 1 106 ? 19.509 6.064 -26.734 1.00 98.00 106 ILE A CA 1
ATOM 800 C C . ILE A 1 106 ? 19.079 7.249 -25.863 1.00 98.00 106 ILE A C 1
ATOM 802 O O . ILE A 1 106 ? 19.126 7.172 -24.635 1.00 98.00 106 ILE A O 1
ATOM 806 N N . SER A 1 107 ? 18.652 8.360 -26.469 1.00 97.69 107 SER A N 1
ATOM 807 C CA . SER A 1 107 ? 18.205 9.537 -25.717 1.00 97.69 107 SER A CA 1
ATOM 808 C C . SER A 1 107 ? 16.930 9.260 -24.919 1.00 97.69 107 SER A C 1
ATOM 810 O O . SER A 1 107 ? 16.816 9.711 -23.780 1.00 97.69 107 SER A O 1
ATOM 812 N N . ALA A 1 108 ? 15.974 8.529 -25.497 1.00 96.50 108 ALA A N 1
ATOM 813 C CA . ALA A 1 108 ? 14.734 8.161 -24.823 1.00 96.50 108 ALA A CA 1
ATOM 814 C C . ALA A 1 108 ? 14.997 7.220 -23.637 1.00 96.50 108 ALA A C 1
ATOM 816 O O . ALA A 1 108 ? 14.462 7.437 -22.550 1.00 96.50 108 ALA A O 1
ATOM 817 N N . ALA A 1 109 ? 15.862 6.219 -23.814 1.00 97.69 109 ALA A N 1
ATOM 818 C CA . ALA A 1 109 ? 16.266 5.308 -22.749 1.00 97.69 109 ALA A CA 1
ATOM 819 C C . ALA A 1 109 ? 17.010 6.041 -21.617 1.00 97.69 109 ALA A C 1
ATOM 821 O O . ALA A 1 109 ? 16.636 5.887 -20.456 1.00 97.69 109 ALA A O 1
ATOM 822 N N . ASN A 1 110 ? 17.965 6.924 -21.937 1.00 97.31 110 ASN A N 1
ATOM 823 C CA . ASN A 1 110 ? 18.662 7.746 -20.936 1.00 97.31 110 ASN A CA 1
ATOM 824 C C . ASN A 1 110 ? 17.720 8.654 -20.133 1.00 97.31 110 ASN A C 1
ATOM 826 O O . ASN A 1 110 ? 17.975 8.915 -18.961 1.00 97.31 110 ASN A O 1
ATOM 830 N N . ALA A 1 111 ? 16.634 9.137 -20.741 1.00 97.25 111 ALA A N 1
ATOM 831 C CA . ALA A 1 111 ? 15.620 9.908 -20.028 1.00 97.25 111 ALA A CA 1
ATOM 832 C C . ALA A 1 111 ? 14.724 9.021 -19.146 1.00 97.25 111 ALA A C 1
ATOM 834 O O . ALA A 1 111 ? 14.304 9.447 -18.072 1.00 97.25 111 ALA A O 1
ATOM 835 N N . LYS A 1 112 ? 14.429 7.789 -19.582 1.00 95.75 112 LYS A N 1
ATOM 836 C CA . LYS A 1 112 ? 13.525 6.863 -18.884 1.00 95.75 112 LYS A CA 1
ATOM 837 C C . LYS A 1 112 ? 14.167 6.199 -17.664 1.00 95.75 112 LYS A C 1
ATOM 839 O O . LYS A 1 112 ? 13.498 6.083 -16.642 1.00 95.75 112 LYS A O 1
ATOM 844 N N . VAL A 1 113 ? 15.434 5.790 -17.754 1.00 97.44 113 VAL A N 1
ATOM 845 C CA . VAL A 1 113 ? 16.181 5.125 -16.665 1.00 97.44 113 VAL A CA 1
ATOM 846 C C . VAL A 1 113 ? 16.049 5.861 -15.318 1.00 97.44 113 VAL A C 1
ATOM 848 O O . VAL A 1 113 ? 15.547 5.253 -14.375 1.00 97.44 113 VAL A O 1
ATOM 851 N N . PRO A 1 114 ? 16.381 7.163 -15.190 1.00 97.94 114 PRO A N 1
ATOM 852 C CA . PRO A 1 114 ? 16.288 7.854 -13.902 1.00 97.94 114 PRO A CA 1
ATOM 853 C C . PRO A 1 114 ? 14.846 8.009 -13.394 1.00 97.94 114 PRO A C 1
ATOM 855 O O . PRO A 1 114 ? 14.629 8.008 -12.183 1.00 97.94 114 PRO A O 1
ATOM 858 N N . LEU A 1 115 ? 13.861 8.120 -14.295 1.00 96.69 115 LEU A N 1
ATOM 859 C CA . LEU A 1 115 ? 12.447 8.203 -13.916 1.00 96.69 115 LEU A CA 1
ATOM 860 C C . LEU A 1 115 ? 11.971 6.889 -13.291 1.00 96.69 115 LEU A C 1
ATOM 862 O O . LEU A 1 115 ? 11.426 6.900 -12.191 1.00 96.69 115 LEU A O 1
ATOM 866 N N . VAL A 1 116 ? 12.248 5.758 -13.949 1.00 97.75 116 VAL A N 1
ATOM 867 C CA . VAL A 1 116 ? 11.872 4.431 -13.439 1.00 97.75 116 VAL A CA 1
ATOM 868 C C . VAL A 1 116 ? 12.588 4.132 -12.120 1.00 97.75 116 VAL A C 1
ATOM 870 O O . VAL A 1 116 ? 11.962 3.617 -11.197 1.00 97.75 116 VAL A O 1
ATOM 873 N N . THR A 1 117 ? 13.859 4.516 -11.976 1.00 98.00 117 THR A N 1
ATOM 874 C CA . THR A 1 117 ? 14.584 4.390 -10.701 1.00 98.00 117 THR A CA 1
ATOM 875 C C . THR A 1 117 ? 13.901 5.172 -9.575 1.00 98.00 117 THR A C 1
ATOM 877 O O . THR A 1 117 ? 13.678 4.623 -8.497 1.00 98.00 117 THR A O 1
ATOM 880 N N . SER A 1 118 ? 13.498 6.422 -9.822 1.00 98.44 118 SER A N 1
ATOM 881 C CA . SER A 1 118 ? 12.793 7.236 -8.821 1.00 98.44 118 SER A CA 1
ATOM 882 C C . SER A 1 118 ? 11.408 6.674 -8.462 1.00 98.44 118 SER A C 1
ATOM 884 O O . SER A 1 118 ? 11.005 6.687 -7.291 1.00 98.44 118 SER A O 1
ATOM 886 N N . ASP A 1 119 ? 10.687 6.127 -9.444 1.00 97.94 119 ASP A N 1
ATOM 887 C CA . ASP A 1 119 ? 9.393 5.474 -9.229 1.00 97.94 119 ASP A CA 1
ATOM 888 C C . ASP A 1 119 ? 9.526 4.185 -8.399 1.00 97.94 119 ASP A C 1
ATOM 890 O O . ASP A 1 119 ? 8.681 3.915 -7.534 1.00 97.94 119 ASP A O 1
ATOM 894 N N . ILE A 1 120 ? 10.603 3.414 -8.606 1.00 98.50 120 ILE A N 1
ATOM 895 C CA . ILE A 1 120 ? 10.949 2.245 -7.784 1.00 98.50 120 ILE A CA 1
ATOM 896 C C . ILE A 1 120 ? 11.177 2.675 -6.335 1.00 98.50 120 ILE A C 1
ATOM 898 O O . ILE A 1 120 ? 10.522 2.131 -5.446 1.00 98.50 120 ILE A O 1
ATOM 902 N N . GLU A 1 121 ? 12.031 3.672 -6.088 1.00 98.50 121 GLU A N 1
ATOM 903 C CA . GLU A 1 121 ? 12.325 4.162 -4.733 1.00 98.50 121 GLU A CA 1
ATOM 904 C C . GLU A 1 121 ? 11.055 4.639 -4.014 1.00 98.50 121 GLU A C 1
ATOM 906 O O . GLU A 1 121 ? 10.785 4.266 -2.870 1.00 98.50 121 GLU A O 1
ATOM 911 N N . THR A 1 122 ? 10.220 5.414 -4.709 1.00 98.50 122 THR A N 1
ATOM 912 C CA . THR A 1 122 ? 8.939 5.894 -4.176 1.00 98.50 122 THR A CA 1
ATOM 913 C C . THR A 1 122 ? 8.001 4.733 -3.838 1.00 98.50 122 THR A C 1
ATOM 915 O O . THR A 1 122 ? 7.301 4.752 -2.820 1.00 98.50 122 THR A O 1
ATOM 918 N N . SER A 1 123 ? 7.960 3.707 -4.687 1.00 98.12 123 SER A N 1
ATOM 919 C CA . SER A 1 123 ? 7.112 2.532 -4.481 1.00 98.12 123 SER A CA 1
ATOM 920 C C . SER A 1 123 ? 7.609 1.661 -3.328 1.00 98.12 123 SER A C 1
ATOM 922 O O . SER A 1 123 ? 6.794 1.168 -2.549 1.00 98.12 123 SER A O 1
ATOM 924 N N . GLU A 1 124 ? 8.924 1.520 -3.157 1.00 98.50 124 GLU A N 1
ATOM 925 C CA . GLU A 1 124 ? 9.535 0.822 -2.021 1.00 98.50 124 GLU A CA 1
ATOM 926 C C . GLU A 1 124 ? 9.247 1.530 -0.691 1.00 98.50 124 GLU A C 1
ATOM 928 O O . GLU A 1 124 ? 8.876 0.876 0.286 1.00 98.50 124 GLU A O 1
ATOM 933 N N . GLN A 1 125 ? 9.320 2.863 -0.660 1.00 98.62 125 GLN A N 1
ATOM 934 C CA . GLN A 1 125 ? 8.940 3.646 0.520 1.00 98.62 125 GLN A CA 1
ATOM 935 C C . GLN A 1 125 ? 7.464 3.446 0.883 1.00 98.62 125 GLN A C 1
ATOM 937 O O . GLN A 1 125 ? 7.137 3.178 2.042 1.00 98.62 125 GLN A O 1
ATOM 942 N N . LYS A 1 126 ? 6.562 3.507 -0.108 1.00 98.44 126 LYS A N 1
ATOM 943 C CA . LYS A 1 126 ? 5.128 3.233 0.093 1.00 98.44 126 LYS A CA 1
ATOM 944 C C . LYS A 1 126 ? 4.880 1.809 0.580 1.00 98.44 126 LYS A C 1
ATOM 946 O O . LYS A 1 126 ? 4.007 1.598 1.425 1.00 98.44 126 LYS A O 1
ATOM 951 N N . LEU A 1 127 ? 5.624 0.833 0.061 1.00 98.62 127 LEU A N 1
ATOM 952 C CA . LEU A 1 127 ? 5.533 -0.559 0.492 1.00 98.62 127 LEU A CA 1
ATOM 953 C C . LEU A 1 127 ? 5.897 -0.693 1.974 1.00 98.62 127 LEU A C 1
ATOM 955 O O . LEU A 1 127 ? 5.170 -1.352 2.718 1.00 98.62 127 LEU A O 1
ATOM 959 N N . GLU A 1 128 ? 6.986 -0.061 2.411 1.00 98.56 128 GLU A N 1
ATOM 960 C CA . GLU A 1 128 ? 7.412 -0.120 3.810 1.00 98.56 128 GLU A CA 1
ATOM 961 C C . GLU A 1 128 ? 6.435 0.604 4.740 1.00 98.56 128 GLU A C 1
ATOM 963 O O . GLU A 1 128 ? 6.035 0.048 5.764 1.00 98.56 128 GLU A O 1
ATOM 968 N N . GLN A 1 129 ? 5.951 1.784 4.340 1.00 98.38 129 GLN A N 1
ATOM 969 C CA . GLN A 1 129 ? 4.899 2.490 5.071 1.00 98.38 129 GLN A CA 1
ATOM 970 C C . GLN A 1 129 ? 3.648 1.614 5.232 1.00 98.38 129 GLN A C 1
ATOM 972 O O . GLN A 1 129 ? 3.164 1.422 6.345 1.00 98.38 129 GLN A O 1
ATOM 977 N N . THR A 1 130 ? 3.173 1.000 4.143 1.00 98.31 130 THR A N 1
ATOM 978 C CA . THR A 1 130 ? 1.968 0.154 4.167 1.00 98.31 130 THR A CA 1
ATOM 979 C C . THR A 1 130 ? 2.158 -1.084 5.054 1.00 98.31 130 THR A C 1
ATOM 981 O O . THR A 1 130 ? 1.220 -1.519 5.725 1.00 98.31 130 THR A O 1
ATOM 984 N N . LYS A 1 131 ? 3.370 -1.655 5.114 1.00 98.62 131 LYS A N 1
ATOM 985 C CA . LYS A 1 131 ? 3.701 -2.741 6.056 1.00 98.62 131 LYS A CA 1
ATOM 986 C C . LYS A 1 131 ? 3.668 -2.273 7.510 1.00 98.62 131 LYS A C 1
ATOM 988 O O . LYS A 1 131 ? 3.221 -3.035 8.370 1.00 98.62 131 LYS A O 1
ATOM 993 N N . GLY A 1 132 ? 4.138 -1.058 7.787 1.00 98.56 132 GLY A N 1
ATOM 994 C CA . GLY A 1 132 ? 4.024 -0.423 9.100 1.00 98.56 132 GLY A CA 1
ATOM 995 C C . GLY A 1 132 ? 2.563 -0.264 9.522 1.00 98.56 132 GLY A C 1
ATOM 996 O O . GLY A 1 132 ? 2.166 -0.770 10.573 1.00 98.56 132 GLY A O 1
ATOM 997 N N . ASP A 1 133 ? 1.749 0.329 8.649 1.00 98.00 133 ASP A N 1
ATOM 998 C CA . ASP A 1 133 ? 0.316 0.546 8.878 1.00 98.00 133 ASP A CA 1
ATOM 999 C C . ASP A 1 133 ? -0.437 -0.777 9.093 1.00 98.00 133 ASP A C 1
ATOM 1001 O O . ASP A 1 133 ? -1.279 -0.885 9.986 1.00 98.00 133 ASP A O 1
ATOM 1005 N N . LEU A 1 134 ? -0.102 -1.822 8.323 1.00 98.69 134 LEU A N 1
ATOM 1006 C CA . LEU A 1 134 ? -0.670 -3.162 8.493 1.00 98.69 134 LEU A CA 1
ATOM 1007 C C . LEU A 1 134 ? -0.386 -3.726 9.893 1.00 98.69 134 LEU A C 1
ATOM 1009 O O . LEU A 1 134 ? -1.298 -4.247 10.538 1.00 98.69 134 LEU A O 1
ATOM 1013 N N . LYS A 1 135 ? 0.863 -3.631 10.368 1.00 98.69 135 LYS A N 1
ATOM 1014 C CA . LYS A 1 135 ? 1.245 -4.115 11.705 1.00 98.69 135 LYS A CA 1
ATOM 1015 C C . LYS A 1 135 ? 0.503 -3.354 12.800 1.00 98.69 135 LYS A C 1
ATOM 1017 O O . LYS A 1 135 ? -0.008 -3.983 13.727 1.00 98.69 135 LYS A O 1
ATOM 1022 N N . GLN A 1 136 ? 0.404 -2.031 12.672 1.00 98.56 136 GLN A N 1
ATOM 1023 C CA . GLN A 1 136 ? -0.319 -1.201 13.631 1.00 98.56 136 GLN A CA 1
ATOM 1024 C C . GLN A 1 136 ? -1.807 -1.574 13.673 1.00 98.56 136 GLN A C 1
ATOM 1026 O O . GLN A 1 136 ? -2.331 -1.891 14.738 1.00 98.56 136 GLN A O 1
ATOM 1031 N N . ALA A 1 137 ? -2.466 -1.677 12.514 1.00 98.56 137 ALA A N 1
ATOM 1032 C CA . ALA A 1 137 ? -3.877 -2.053 12.440 1.00 98.56 137 ALA A CA 1
ATOM 1033 C C . ALA A 1 137 ? -4.154 -3.454 13.024 1.00 98.56 137 ALA A C 1
ATOM 1035 O O . ALA A 1 137 ? -5.194 -3.684 13.647 1.00 98.56 137 ALA A O 1
ATOM 1036 N N . GLN A 1 138 ? -3.226 -4.405 12.857 1.00 98.62 138 GLN A N 1
ATOM 1037 C CA . GLN A 1 138 ? -3.315 -5.730 13.480 1.00 98.62 138 GLN A CA 1
ATOM 1038 C C . GLN A 1 138 ? -3.228 -5.663 15.010 1.00 98.62 138 GLN A C 1
ATOM 1040 O O . GLN A 1 138 ? -4.021 -6.332 15.684 1.00 98.62 138 GLN A O 1
ATOM 1045 N N . ALA A 1 139 ? -2.303 -4.861 15.546 1.00 98.75 139 ALA A N 1
ATOM 1046 C CA . ALA A 1 139 ? -2.152 -4.646 16.983 1.00 98.75 139 ALA A CA 1
ATOM 1047 C C . ALA A 1 139 ? -3.402 -3.982 17.579 1.00 98.75 139 ALA A C 1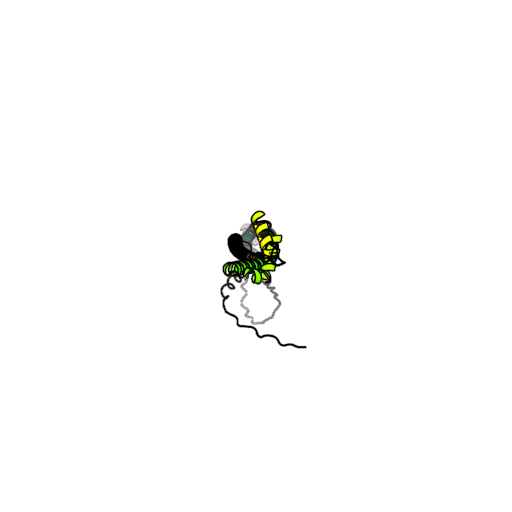
ATOM 1049 O O . ALA A 1 139 ? -3.980 -4.511 18.531 1.00 98.75 139 ALA A O 1
ATOM 1050 N N . ASP A 1 140 ? -3.887 -2.909 16.952 1.00 98.50 140 ASP A N 1
ATOM 1051 C CA . ASP A 1 140 ? -5.080 -2.179 17.387 1.00 98.50 140 ASP A CA 1
ATOM 1052 C C . ASP A 1 140 ? -6.320 -3.077 17.369 1.00 98.50 140 ASP A C 1
ATOM 1054 O O . ASP A 1 140 ? -7.109 -3.093 18.314 1.00 98.50 140 ASP A O 1
ATOM 1058 N N . ARG A 1 141 ? -6.469 -3.923 16.338 1.00 98.62 141 ARG A N 1
ATOM 1059 C CA . ARG A 1 141 ? -7.599 -4.860 16.255 1.00 98.62 141 ARG A CA 1
ATOM 1060 C C . ARG A 1 141 ? -7.562 -5.876 17.393 1.00 98.62 141 ARG A C 1
ATOM 1062 O O . ARG A 1 141 ? -8.615 -6.257 17.906 1.00 98.62 141 ARG A O 1
ATOM 1069 N N . SER A 1 142 ? -6.370 -6.346 17.755 1.00 98.62 142 SER A N 1
ATOM 1070 C CA . SER A 1 142 ? -6.178 -7.266 18.877 1.00 98.62 142 SER A CA 1
ATOM 1071 C C . SER A 1 142 ? -6.533 -6.593 20.205 1.00 98.62 142 SER A C 1
ATOM 1073 O O . SER A 1 142 ? -7.345 -7.121 20.965 1.00 98.62 142 SER A O 1
ATOM 1075 N N . ALA A 1 143 ? -6.016 -5.382 20.434 1.00 98.56 143 ALA A N 1
ATOM 1076 C CA . ALA A 1 143 ? -6.307 -4.590 21.625 1.00 98.56 143 ALA A CA 1
ATOM 1077 C C . ALA A 1 143 ? -7.809 -4.286 21.759 1.00 98.56 143 ALA A C 1
ATOM 1079 O O . ALA A 1 143 ? -8.388 -4.481 22.826 1.00 98.56 143 ALA A O 1
ATOM 1080 N N . ALA A 1 144 ? -8.477 -3.904 20.665 1.00 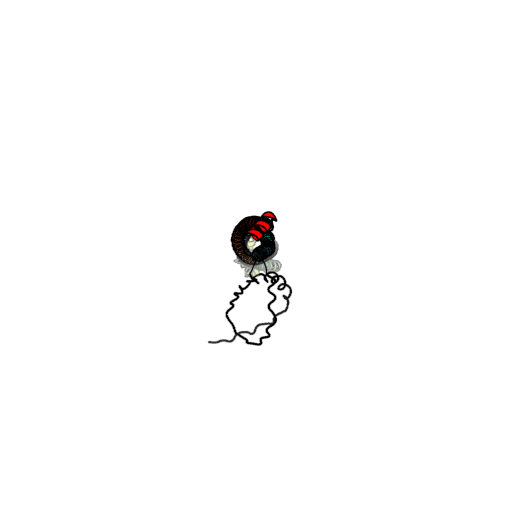98.44 144 ALA A N 1
ATOM 1081 C CA . ALA A 1 144 ? -9.917 -3.663 20.649 1.00 98.44 144 ALA A CA 1
ATOM 1082 C C . ALA A 1 144 ? -10.726 -4.928 20.987 1.00 98.44 144 ALA A C 1
ATOM 1084 O O . ALA A 1 144 ? -11.712 -4.849 21.719 1.00 98.44 144 ALA A O 1
ATOM 1085 N N . LYS A 1 145 ? -10.310 -6.107 20.501 1.00 98.56 145 LYS A N 1
ATOM 1086 C CA . LYS A 1 145 ? -10.943 -7.385 20.866 1.00 98.56 145 LYS A CA 1
ATOM 1087 C C . LYS A 1 145 ? -10.745 -7.730 22.344 1.00 98.56 145 LYS A C 1
ATOM 1089 O O . LYS A 1 145 ? -11.710 -8.162 22.968 1.00 98.56 145 LYS A O 1
ATOM 1094 N N . SER A 1 146 ? -9.551 -7.506 22.898 1.00 98.44 146 SER A N 1
ATOM 1095 C CA . SER A 1 146 ? -9.291 -7.698 24.333 1.00 98.44 146 SER A CA 1
ATOM 1096 C C . SER A 1 146 ? -10.172 -6.781 25.174 1.00 98.44 146 SER A C 1
ATOM 1098 O O . SER A 1 146 ? -10.909 -7.258 26.027 1.00 98.44 146 SER A O 1
ATOM 1100 N N . ALA A 1 147 ? -10.214 -5.487 24.843 1.00 98.44 147 ALA A N 1
ATOM 1101 C CA . ALA A 1 147 ? -11.029 -4.512 25.561 1.00 98.44 147 ALA A CA 1
ATOM 1102 C C . ALA A 1 147 ? -12.526 -4.873 25.565 1.00 98.44 147 ALA A C 1
ATOM 1104 O O . ALA A 1 147 ? -13.209 -4.653 26.561 1.00 98.44 147 ALA A O 1
ATOM 1105 N N . LYS A 1 148 ? -13.048 -5.466 24.479 1.00 98.31 148 LYS A N 1
ATOM 1106 C CA . LYS A 1 148 ? -14.423 -5.996 24.447 1.00 98.31 148 LYS A CA 1
ATOM 1107 C C . LYS A 1 148 ? -14.625 -7.157 25.422 1.00 98.31 148 LYS A C 1
ATOM 1109 O O . LYS A 1 148 ? -15.674 -7.230 26.061 1.00 98.31 148 LYS A O 1
ATOM 1114 N N . ALA A 1 149 ? -13.663 -8.075 25.503 1.00 98.38 149 ALA A N 1
ATOM 1115 C CA . ALA A 1 149 ? -13.728 -9.207 26.423 1.00 98.38 149 ALA A CA 1
ATOM 1116 C C . ALA A 1 149 ? -13.661 -8.730 27.881 1.00 98.38 149 ALA A C 1
ATOM 1118 O O . ALA A 1 149 ? -14.511 -9.112 28.681 1.00 98.38 149 ALA A O 1
ATOM 1119 N N . ASP A 1 150 ? -12.738 -7.818 28.188 1.00 98.25 150 ASP A N 1
ATOM 1120 C CA . ASP A 1 150 ? -12.575 -7.242 29.525 1.00 98.25 150 ASP A CA 1
ATOM 1121 C C . ASP A 1 150 ? -13.828 -6.470 29.959 1.00 98.25 150 ASP A C 1
ATOM 1123 O O . ASP A 1 150 ? -14.344 -6.689 31.055 1.00 98.25 150 ASP A O 1
ATOM 1127 N N . ALA A 1 151 ? -14.389 -5.636 29.074 1.00 98.06 151 ALA A N 1
ATOM 1128 C CA . ALA A 1 151 ? -15.640 -4.926 29.337 1.00 98.06 151 ALA A CA 1
ATOM 1129 C C . ALA A 1 151 ? -16.810 -5.888 29.597 1.00 98.06 151 ALA A C 1
ATOM 1131 O O . ALA A 1 151 ? -17.642 -5.627 30.462 1.00 98.06 151 ALA A O 1
ATOM 1132 N N . THR A 1 152 ? -16.872 -7.012 28.877 1.00 98.44 152 THR A N 1
ATOM 1133 C CA . THR A 1 152 ? -17.914 -8.033 29.080 1.00 98.44 152 THR A CA 1
ATOM 1134 C C . THR A 1 152 ? -17.752 -8.724 30.431 1.00 98.44 152 THR A C 1
ATOM 1136 O O . THR A 1 152 ? -18.722 -8.839 31.172 1.00 98.44 152 THR A O 1
ATOM 1139 N N . ALA A 1 153 ? -16.526 -9.092 30.806 1.00 98.38 153 ALA A N 1
ATOM 1140 C CA . ALA A 1 153 ? -16.247 -9.712 32.098 1.00 98.38 153 ALA A CA 1
ATOM 1141 C C . ALA A 1 153 ? -16.545 -8.775 33.284 1.00 98.38 153 ALA A C 1
ATOM 1143 O O . ALA A 1 153 ? -17.011 -9.225 34.331 1.00 98.38 153 ALA A O 1
ATOM 1144 N N . ILE A 1 154 ? -16.281 -7.471 33.138 1.00 97.38 154 ILE A N 1
ATOM 1145 C CA . ILE A 1 154 ? -16.664 -6.461 34.137 1.00 97.38 154 ILE A CA 1
ATOM 1146 C C . ILE A 1 154 ? -18.188 -6.376 34.225 1.00 97.38 154 ILE A C 1
ATOM 1148 O O . ILE A 1 154 ? -18.744 -6.486 35.316 1.00 97.38 154 ILE A O 1
ATOM 1152 N N . ARG A 1 155 ? -18.866 -6.278 33.077 1.00 98.06 155 ARG A N 1
ATOM 1153 C CA . ARG A 1 155 ? -20.321 -6.153 33.024 1.00 98.06 155 ARG A CA 1
ATOM 1154 C C . ARG A 1 155 ? -21.042 -7.355 33.637 1.00 98.06 155 ARG A C 1
ATOM 1156 O O . ARG A 1 155 ? -22.038 -7.170 34.327 1.00 98.06 155 ARG A O 1
ATOM 1163 N N . GLU A 1 156 ? -20.541 -8.570 33.425 1.00 98.06 156 GLU A N 1
ATOM 1164 C CA . GLU A 1 156 ? -21.078 -9.787 34.048 1.00 98.06 156 GLU A CA 1
ATOM 1165 C C . GLU A 1 156 ? -20.975 -9.746 35.581 1.00 98.06 156 GLU A C 1
ATOM 1167 O O . GLU A 1 156 ? -21.922 -10.126 36.272 1.00 98.06 156 GLU A O 1
ATOM 1172 N N . LYS A 1 157 ? -19.861 -9.236 36.125 1.00 98.06 157 LYS A N 1
ATOM 1173 C CA . LYS A 1 157 ? -19.682 -9.066 37.578 1.00 98.06 157 LYS A CA 1
ATOM 1174 C C . LYS A 1 157 ? -20.617 -8.003 38.148 1.00 98.06 157 LYS A C 1
ATOM 1176 O O . LYS A 1 157 ? -21.228 -8.236 39.187 1.00 98.06 157 LYS A O 1
ATOM 1181 N N . GLU A 1 158 ? -20.746 -6.866 37.470 1.00 97.56 158 GLU A N 1
ATOM 1182 C CA . GLU A 1 158 ? -21.656 -5.785 37.868 1.00 97.56 158 GLU A CA 1
ATOM 1183 C C . GLU A 1 158 ? -23.119 -6.241 37.830 1.00 97.56 158 GLU A C 1
ATOM 1185 O O . GLU A 1 158 ? -23.856 -6.005 38.783 1.00 97.56 158 GLU A O 1
ATOM 1190 N N . ALA A 1 159 ? -23.526 -6.966 36.782 1.00 97.62 159 ALA A N 1
ATOM 1191 C CA . ALA A 1 159 ? -24.878 -7.509 36.654 1.00 97.62 159 ALA A CA 1
ATOM 1192 C C . ALA A 1 159 ? -25.203 -8.505 37.775 1.00 97.62 159 ALA A C 1
ATOM 1194 O O . ALA A 1 159 ? -26.308 -8.493 38.318 1.00 97.62 159 ALA A O 1
ATOM 1195 N N . ALA A 1 160 ? -24.242 -9.362 38.137 1.00 97.94 160 ALA A N 1
ATOM 1196 C CA . ALA A 1 160 ? -24.399 -10.309 39.235 1.00 97.94 160 ALA A CA 1
ATOM 1197 C C . ALA A 1 160 ? -24.515 -9.599 40.596 1.00 97.94 160 ALA A C 1
ATOM 1199 O O . ALA A 1 160 ? -25.381 -9.959 41.393 1.00 97.94 160 ALA A O 1
ATOM 1200 N N . ALA A 1 161 ? -23.688 -8.577 40.845 1.00 97.00 161 ALA A N 1
ATOM 1201 C CA . ALA A 1 161 ? -23.755 -7.773 42.065 1.00 97.00 161 ALA A CA 1
ATOM 1202 C C . ALA A 1 161 ? -25.090 -7.019 42.174 1.00 97.00 161 ALA A C 1
ATOM 1204 O O . ALA A 1 161 ? -25.753 -7.100 43.205 1.00 97.00 161 ALA A O 1
ATOM 1205 N N . PHE A 1 162 ? -25.531 -6.379 41.086 1.00 97.88 162 PHE A N 1
ATOM 1206 C CA . PHE A 1 162 ? -26.832 -5.717 41.022 1.00 97.88 162 PHE A CA 1
ATOM 1207 C C . PHE A 1 162 ? -27.983 -6.695 41.278 1.00 97.88 162 PHE A C 1
ATOM 1209 O O . PHE A 1 162 ? -28.893 -6.381 42.038 1.00 97.88 162 PHE A O 1
ATOM 1216 N N . ALA A 1 163 ? -27.959 -7.888 40.674 1.00 98.06 163 ALA A N 1
ATOM 1217 C CA . ALA A 1 163 ? -29.007 -8.886 40.877 1.00 98.06 163 ALA A CA 1
ATOM 1218 C C . ALA A 1 163 ? -29.106 -9.338 42.345 1.00 98.06 163 ALA A C 1
ATOM 1220 O O . ALA A 1 163 ? -30.217 -9.493 42.852 1.00 98.06 163 ALA A O 1
ATOM 1221 N N . ALA A 1 164 ? -27.965 -9.513 43.023 1.00 96.88 164 ALA A N 1
ATOM 1222 C CA . ALA A 1 164 ? -27.921 -9.847 44.444 1.00 96.88 164 ALA A CA 1
ATOM 1223 C C . ALA A 1 164 ? -28.462 -8.701 45.316 1.00 96.88 164 ALA A C 1
ATOM 1225 O O . ALA A 1 164 ? -29.384 -8.915 46.099 1.00 96.88 164 ALA A O 1
ATOM 1226 N N . GLU A 1 165 ? -27.965 -7.476 45.125 1.00 94.81 165 GLU A N 1
ATOM 1227 C CA . GLU A 1 165 ? -28.395 -6.302 45.898 1.00 94.81 165 GLU A CA 1
ATOM 1228 C C . GLU A 1 165 ? -29.883 -5.990 45.687 1.00 94.81 165 GLU A C 1
ATOM 1230 O O . GLU A 1 165 ? -30.624 -5.715 46.632 1.00 94.81 165 GLU A O 1
ATOM 1235 N N . LYS A 1 166 ? -30.357 -6.100 44.442 1.00 96.44 166 LYS A N 1
ATOM 1236 C CA . LYS A 1 166 ? -31.768 -5.937 44.098 1.00 96.44 166 LYS A CA 1
ATOM 1237 C C . LYS A 1 166 ? -32.645 -6.951 44.838 1.00 96.44 166 LYS A C 1
ATOM 1239 O O . LYS A 1 166 ? -33.672 -6.555 45.387 1.00 96.44 166 LYS A O 1
ATOM 1244 N N . ALA A 1 167 ? -32.253 -8.227 44.860 1.00 96.00 167 ALA A N 1
ATOM 1245 C CA . ALA A 1 167 ? -33.001 -9.273 45.555 1.00 96.00 167 ALA A CA 1
ATOM 1246 C C . ALA A 1 167 ? -33.058 -9.016 47.070 1.00 96.00 167 ALA A C 1
ATOM 1248 O O . ALA A 1 167 ? -34.137 -9.059 47.659 1.00 96.00 167 ALA A O 1
ATOM 1249 N N . GLU A 1 168 ? -31.929 -8.652 47.687 1.00 91.56 168 GLU A N 1
ATOM 1250 C CA . GLU A 1 168 ? -31.872 -8.312 49.115 1.00 91.56 168 GLU A CA 1
ATOM 1251 C C . GLU A 1 168 ? -32.766 -7.111 49.467 1.00 91.56 168 GLU A C 1
ATOM 1253 O O . GLU A 1 168 ? -33.472 -7.126 50.484 1.00 91.56 168 GLU A O 1
ATOM 1258 N N . LEU A 1 169 ? -32.784 -6.072 48.623 1.00 91.81 169 LEU A N 1
ATOM 1259 C CA . LEU A 1 169 ? -33.663 -4.916 48.799 1.00 91.81 169 LEU A CA 1
ATOM 1260 C C . LEU A 1 169 ? -35.142 -5.291 48.639 1.00 91.81 169 LEU A C 1
ATOM 1262 O O . LEU A 1 169 ? -35.958 -4.865 49.457 1.00 91.81 169 LEU A O 1
ATOM 1266 N N . GLU A 1 170 ? -35.504 -6.091 47.634 1.00 94.12 170 GLU A N 1
ATOM 1267 C CA . GLU A 1 170 ? -36.884 -6.549 47.418 1.00 94.12 170 GLU A CA 1
ATOM 1268 C C . GLU A 1 170 ? -37.398 -7.396 48.595 1.00 94.12 170 GLU A C 1
ATOM 1270 O O . GLU A 1 170 ? -38.495 -7.135 49.109 1.00 94.12 170 GLU A O 1
ATOM 1275 N N . ASP A 1 171 ? -36.588 -8.335 49.091 1.00 91.31 171 ASP A N 1
ATOM 1276 C CA . ASP A 1 171 ? -36.904 -9.164 50.261 1.00 91.31 171 ASP A CA 1
ATOM 1277 C C . ASP A 1 171 ? -37.040 -8.322 51.536 1.00 91.31 171 ASP A C 1
ATOM 1279 O O . ASP A 1 171 ? -37.961 -8.515 52.346 1.00 91.31 171 ASP A O 1
ATOM 1283 N N . THR A 1 172 ? -36.169 -7.323 51.695 1.00 89.50 172 THR A N 1
ATOM 1284 C CA . THR A 1 172 ? -36.225 -6.383 52.817 1.00 89.50 172 THR A CA 1
ATOM 1285 C C . THR A 1 172 ? -37.490 -5.525 52.765 1.00 89.50 172 THR A C 1
ATOM 1287 O O . THR A 1 172 ? -38.207 -5.423 53.761 1.00 89.50 172 THR A O 1
ATOM 1290 N N . ILE A 1 173 ? -37.821 -4.948 51.606 1.00 92.19 173 ILE A N 1
ATOM 1291 C CA . ILE A 1 173 ? -39.041 -4.147 51.406 1.00 92.19 173 ILE A CA 1
ATOM 1292 C C . ILE A 1 173 ? -40.289 -4.996 51.673 1.00 92.19 173 ILE A C 1
ATOM 1294 O O . ILE A 1 173 ? -41.231 -4.526 52.314 1.00 92.19 173 ILE A O 1
ATOM 1298 N N . SER A 1 174 ? -40.310 -6.249 51.209 1.00 93.06 174 SER A N 1
ATOM 1299 C CA . SER A 1 174 ? -41.405 -7.190 51.469 1.00 93.06 174 SER A CA 1
ATOM 1300 C C . SER A 1 174 ? -41.579 -7.450 52.969 1.00 93.06 174 SER A C 1
ATOM 1302 O O . SER A 1 174 ? -42.690 -7.348 53.496 1.00 93.06 174 SER A O 1
ATOM 1304 N N . SER A 1 175 ? -40.475 -7.685 53.682 1.00 90.38 175 SER A N 1
ATOM 1305 C CA . SER A 1 175 ? -40.472 -7.900 55.134 1.00 90.38 175 SER A CA 1
ATOM 1306 C C . SER A 1 175 ? -40.971 -6.673 55.906 1.00 90.38 175 SER A C 1
ATOM 1308 O O . SER A 1 175 ? -41.783 -6.810 56.824 1.00 90.38 175 SER A O 1
ATOM 1310 N N . ILE A 1 176 ? -40.562 -5.465 55.498 1.00 89.94 176 ILE A N 1
ATOM 1311 C CA . ILE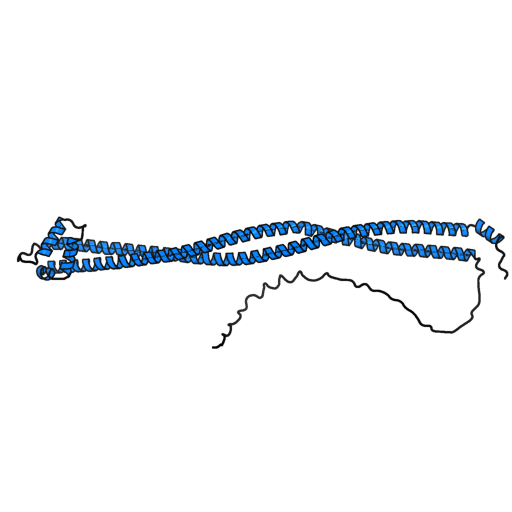 A 1 176 ? -41.050 -4.199 56.069 1.00 89.94 176 ILE A CA 1
ATOM 1312 C C . ILE A 1 176 ? -42.561 -4.050 55.845 1.00 89.94 176 ILE A C 1
ATOM 1314 O O . ILE A 1 176 ? -43.298 -3.753 56.785 1.00 89.94 176 ILE A O 1
ATOM 1318 N N . LYS A 1 177 ? -43.057 -4.308 54.627 1.00 92.62 177 LYS A N 1
ATOM 1319 C CA . LYS A 1 177 ? -44.495 -4.230 54.314 1.00 92.62 177 LYS A CA 1
ATOM 1320 C C . LYS A 1 177 ? -45.323 -5.202 55.154 1.00 92.62 177 LYS A C 1
ATOM 1322 O O . LYS A 1 177 ? -46.398 -4.836 55.627 1.00 92.62 177 LYS A O 1
ATOM 1327 N N . GLN A 1 178 ? -44.826 -6.421 55.371 1.00 90.56 178 GLN A N 1
ATOM 1328 C CA . GLN A 1 178 ? -45.477 -7.400 56.246 1.00 90.56 178 GLN A CA 1
ATOM 1329 C C . GLN A 1 178 ? -45.519 -6.925 57.704 1.00 90.56 178 GLN A C 1
ATOM 1331 O O . GLN A 1 178 ? -46.553 -7.068 58.357 1.00 90.56 178 GLN A O 1
ATOM 1336 N N . ALA A 1 179 ? -44.435 -6.316 58.193 1.00 87.88 179 ALA A N 1
ATOM 1337 C CA . ALA A 1 179 ? -44.366 -5.753 59.539 1.00 87.88 179 ALA A CA 1
ATOM 1338 C C . ALA A 1 179 ? -45.378 -4.624 59.742 1.00 87.88 179 ALA A C 1
ATOM 1340 O O . ALA A 1 179 ? -46.164 -4.667 60.688 1.00 87.88 179 ALA A O 1
ATOM 1341 N N . VAL A 1 180 ? -45.409 -3.661 58.815 1.00 89.25 180 VAL A N 1
ATOM 1342 C CA . VAL A 1 180 ? -46.367 -2.546 58.822 1.00 89.25 180 VAL A CA 1
ATOM 1343 C C . VAL A 1 180 ? -47.802 -3.076 58.819 1.00 89.25 180 VAL A C 1
ATOM 1345 O O . VAL A 1 180 ? -48.598 -2.699 59.676 1.00 89.25 180 VAL A O 1
ATOM 1348 N N . ALA A 1 181 ? -48.125 -4.023 57.932 1.00 90.06 181 ALA A N 1
ATOM 1349 C CA . ALA A 1 181 ? -49.470 -4.590 57.845 1.00 90.06 181 ALA A CA 1
ATOM 1350 C C . ALA A 1 181 ? -49.891 -5.359 59.112 1.00 90.06 181 ALA A C 1
ATOM 1352 O O . ALA A 1 181 ? -51.065 -5.340 59.489 1.00 90.06 181 ALA A O 1
ATOM 1353 N N . ALA A 1 182 ? -48.963 -6.058 59.772 1.00 87.31 182 ALA A N 1
ATOM 1354 C CA . ALA A 1 182 ? -49.252 -6.762 61.017 1.00 87.31 182 ALA A CA 1
ATOM 1355 C C . ALA A 1 182 ? -49.430 -5.801 62.202 1.00 87.31 182 ALA A C 1
ATOM 1357 O O . ALA A 1 182 ? -50.315 -6.022 63.031 1.00 87.31 182 ALA A O 1
ATOM 1358 N N . LEU A 1 183 ? -48.634 -4.729 62.261 1.00 84.44 183 LEU A N 1
ATOM 1359 C CA . LEU A 1 183 ? -48.749 -3.672 63.267 1.00 84.44 183 LEU A CA 1
ATOM 1360 C C . LEU A 1 183 ? -50.081 -2.922 63.160 1.00 84.44 183 LEU A C 1
ATOM 1362 O O . LEU A 1 183 ? -50.760 -2.742 64.171 1.00 84.44 183 LEU A O 1
ATOM 1366 N N . GLU A 1 184 ? -50.500 -2.563 61.945 1.00 86.69 184 GLU A N 1
ATOM 1367 C CA . GLU A 1 184 ? -51.775 -1.875 61.691 1.00 86.69 184 GLU A CA 1
ATOM 1368 C C . GLU A 1 184 ? -52.998 -2.728 62.061 1.00 86.69 184 GLU A C 1
ATOM 1370 O O . GLU A 1 184 ? -54.025 -2.200 62.481 1.00 86.69 184 GLU A O 1
ATOM 1375 N N . LYS A 1 185 ? -52.884 -4.057 61.956 1.00 87.38 185 LYS A N 1
ATOM 1376 C CA . LYS A 1 185 ? -53.943 -5.012 62.324 1.00 87.38 185 LYS A CA 1
ATOM 1377 C C . LYS A 1 185 ? -53.902 -5.447 63.794 1.00 87.38 185 LYS A C 1
ATOM 1379 O O . LYS A 1 185 ? -54.683 -6.310 64.186 1.00 87.38 185 LYS A O 1
ATOM 1384 N N . GLY A 1 186 ? -52.981 -4.914 64.601 1.00 80.31 186 GLY A N 1
ATOM 1385 C CA . GLY A 1 186 ? -52.808 -5.315 66.003 1.00 80.31 186 GLY A CA 1
ATOM 1386 C C . GLY A 1 186 ? -52.247 -6.732 66.193 1.00 80.31 186 GLY A C 1
ATOM 1387 O O . GLY A 1 186 ? -52.320 -7.284 67.286 1.00 80.31 186 GLY A O 1
ATOM 1388 N N . MET A 1 187 ? -51.659 -7.332 65.154 1.00 81.44 187 MET A N 1
ATOM 1389 C CA . MET A 1 187 ? -51.112 -8.697 65.155 1.00 81.44 187 MET A CA 1
ATOM 1390 C C . MET A 1 187 ? -49.594 -8.728 65.408 1.00 81.44 187 MET A C 1
ATOM 1392 O O . MET A 1 187 ? -48.896 -9.633 64.947 1.00 81.44 187 MET A O 1
ATOM 1396 N N . ALA A 1 188 ? -49.068 -7.749 66.151 1.00 77.81 188 ALA A N 1
ATOM 1397 C CA . ALA A 1 188 ? -47.634 -7.587 66.402 1.00 77.81 188 ALA A CA 1
ATOM 1398 C C . ALA A 1 188 ? -46.982 -8.854 66.988 1.00 77.81 188 ALA A C 1
ATOM 1400 O O . ALA A 1 188 ? -45.927 -9.279 66.525 1.00 77.81 188 ALA A O 1
ATOM 1401 N N . GLY A 1 189 ? -47.642 -9.513 67.949 1.00 77.12 189 GLY A N 1
ATOM 1402 C CA . GLY A 1 189 ? -47.123 -10.733 68.578 1.00 77.12 189 GLY A CA 1
ATOM 1403 C C . GLY A 1 189 ? -46.951 -11.907 67.606 1.00 77.12 189 GLY A C 1
ATOM 1404 O O . GLY A 1 189 ? -45.964 -12.631 67.695 1.00 77.12 189 GLY A O 1
ATOM 1405 N N . SER A 1 190 ? -47.864 -12.063 66.639 1.00 80.94 190 SER A N 1
ATOM 1406 C CA . SER A 1 190 ? -47.753 -13.096 65.599 1.00 80.94 190 SER A CA 1
ATOM 1407 C C . SER A 1 190 ? -46.654 -12.756 64.591 1.00 80.94 190 SER A C 1
ATOM 1409 O O . SER A 1 190 ? -45.890 -13.638 64.205 1.00 80.94 190 SER A O 1
ATOM 1411 N N . PHE A 1 191 ? -46.508 -11.477 64.226 1.00 84.00 191 PHE A N 1
ATOM 1412 C CA . PHE A 1 191 ? -45.442 -11.026 63.332 1.00 84.00 191 PHE A CA 1
ATOM 1413 C C . PHE A 1 191 ? -44.049 -11.305 63.893 1.00 84.00 191 PHE A C 1
ATOM 1415 O O . PHE A 1 191 ? -43.191 -11.784 63.157 1.00 84.00 191 PHE A O 1
ATOM 1422 N N . LEU A 1 192 ? -43.822 -11.073 65.189 1.00 84.25 192 LEU A N 1
ATOM 1423 C CA . LEU A 1 192 ? -42.509 -11.275 65.814 1.00 84.25 192 LEU A CA 1
ATOM 1424 C C . LEU A 1 192 ? -41.995 -12.723 65.721 1.00 84.25 192 LEU A C 1
ATOM 1426 O O . LEU A 1 192 ? -40.785 -12.940 65.815 1.00 84.25 192 LEU A O 1
ATOM 1430 N N . GLN A 1 193 ? -42.889 -13.692 65.501 1.00 83.38 193 GLN A N 1
ATOM 1431 C CA . GLN A 1 193 ? -42.555 -15.103 65.284 1.00 83.38 193 GLN A CA 1
ATOM 1432 C C . GLN A 1 193 ? -42.272 -15.453 63.812 1.00 83.38 193 GLN A C 1
ATOM 1434 O O . GLN A 1 193 ? -41.852 -16.570 63.518 1.00 83.38 193 GLN A O 1
ATOM 1439 N N . THR A 1 194 ? -42.491 -14.526 62.876 1.00 86.81 194 THR A N 1
ATOM 1440 C CA . THR A 1 194 ? -42.292 -14.758 61.438 1.00 86.81 194 THR A CA 1
ATOM 1441 C C . THR A 1 194 ? -40.830 -14.624 61.018 1.00 86.81 194 THR A C 1
ATOM 1443 O O . THR A 1 194 ? -40.019 -13.963 61.671 1.00 86.81 194 THR A O 1
ATOM 1446 N N . HIS A 1 195 ? -40.504 -15.200 59.859 1.00 85.25 195 HIS A N 1
ATOM 1447 C CA . HIS A 1 195 ? -39.198 -15.022 59.226 1.00 85.25 195 HIS A CA 1
ATOM 1448 C C . HIS A 1 195 ? -38.921 -13.552 58.855 1.00 85.25 195 HIS A C 1
ATOM 1450 O O . HIS A 1 195 ? -37.809 -13.069 59.053 1.00 85.25 195 HIS A O 1
ATOM 1456 N N . ALA A 1 196 ? -39.942 -12.795 58.438 1.00 85.25 196 ALA A N 1
ATOM 1457 C CA . ALA A 1 196 ? -39.821 -11.362 58.159 1.00 85.25 196 ALA A CA 1
ATOM 1458 C C . ALA A 1 196 ? -39.353 -10.558 59.388 1.00 85.25 196 ALA A C 1
ATOM 1460 O O . ALA A 1 196 ? -38.535 -9.648 59.260 1.00 85.25 196 ALA A O 1
ATOM 1461 N N . ALA A 1 197 ? -39.789 -10.927 60.598 1.00 84.06 197 ALA A N 1
ATOM 1462 C CA . ALA A 1 197 ? -39.284 -10.309 61.825 1.00 84.06 197 ALA A CA 1
ATOM 1463 C C . ALA A 1 197 ? -37.813 -10.654 62.116 1.00 84.06 197 ALA A C 1
ATOM 1465 O O . ALA A 1 197 ? -37.107 -9.840 62.711 1.00 84.06 197 ALA A O 1
ATOM 1466 N N . GLN A 1 198 ? -37.328 -11.830 61.698 1.00 85.12 198 GLN A N 1
ATOM 1467 C CA . GLN A 1 198 ? -35.905 -12.178 61.794 1.00 85.12 198 GLN A CA 1
ATOM 1468 C C . GLN A 1 198 ? -35.058 -11.354 60.816 1.00 85.12 198 GLN A C 1
ATOM 1470 O O . GLN A 1 198 ? -34.033 -10.811 61.226 1.00 85.12 198 GLN A O 1
ATOM 1475 N N . ILE A 1 199 ? -35.521 -11.190 59.571 1.00 83.88 199 ILE A N 1
ATOM 1476 C CA . ILE A 1 199 ? -34.872 -10.340 58.559 1.00 83.88 199 ILE A CA 1
ATOM 1477 C C . ILE A 1 199 ? -34.766 -8.896 59.067 1.00 83.88 199 ILE A C 1
ATOM 1479 O O . ILE A 1 199 ? -33.689 -8.306 59.030 1.00 83.88 199 ILE A O 1
ATOM 1483 N N . LEU A 1 200 ? -35.847 -8.342 59.631 1.00 83.12 200 LEU A N 1
ATOM 1484 C CA . LEU A 1 200 ? -35.827 -6.989 60.200 1.00 83.12 200 LEU A CA 1
ATOM 1485 C C . LEU A 1 200 ? -34.897 -6.847 61.405 1.00 83.12 200 LEU A C 1
ATOM 1487 O O . LEU A 1 200 ? -34.255 -5.809 61.542 1.00 83.12 200 LEU A O 1
ATOM 1491 N N . ARG A 1 201 ? -34.784 -7.870 62.265 1.00 85.44 201 ARG A N 1
ATOM 1492 C CA . ARG A 1 201 ? -33.805 -7.864 63.366 1.00 85.44 201 ARG A CA 1
ATOM 1493 C C . ARG A 1 201 ? -32.384 -7.778 62.837 1.00 85.44 201 ARG A C 1
ATOM 1495 O O . ARG A 1 201 ? -31.612 -6.946 63.301 1.00 85.44 201 ARG A O 1
ATOM 1502 N N . GLN A 1 202 ? -32.057 -8.600 61.847 1.00 83.81 202 GLN A N 1
ATOM 1503 C CA . GLN A 1 202 ? -30.727 -8.612 61.253 1.00 83.81 202 GLN A CA 1
ATOM 1504 C C . GLN A 1 202 ? -30.418 -7.295 60.530 1.00 83.81 202 GLN A C 1
ATOM 1506 O O . GLN A 1 202 ? -29.330 -6.745 60.688 1.00 83.81 202 GLN A O 1
ATOM 1511 N N . LEU A 1 203 ? -31.407 -6.728 59.835 1.00 82.81 203 LEU A N 1
ATOM 1512 C CA . LEU A 1 203 ? -31.306 -5.415 59.205 1.00 82.81 203 LEU A CA 1
ATOM 1513 C C . LEU A 1 203 ? -31.080 -4.294 60.232 1.00 82.81 203 LEU A C 1
ATOM 1515 O O . LEU A 1 203 ? -30.187 -3.474 60.047 1.00 82.81 203 LEU A O 1
ATOM 1519 N N . ALA A 1 204 ? -31.853 -4.261 61.320 1.00 82.50 204 ALA A N 1
ATOM 1520 C CA . ALA A 1 204 ? -31.734 -3.245 62.367 1.00 82.50 204 ALA A CA 1
ATOM 1521 C C . ALA A 1 204 ? -30.399 -3.333 63.129 1.00 82.50 204 ALA A C 1
ATOM 1523 O O . ALA A 1 204 ? -29.884 -2.320 63.600 1.00 82.50 204 ALA A O 1
ATOM 1524 N N . MET A 1 205 ? -29.803 -4.525 63.221 1.00 81.44 205 MET A N 1
ATOM 1525 C CA . MET A 1 205 ? -28.460 -4.712 63.778 1.00 81.44 205 MET A CA 1
ATOM 1526 C C . MET A 1 205 ? -27.344 -4.313 62.798 1.00 81.44 205 MET A C 1
ATOM 1528 O O . MET A 1 205 ? -26.285 -3.881 63.242 1.00 81.44 205 MET A O 1
ATOM 1532 N N . GLY A 1 206 ? -27.563 -4.452 61.485 1.00 75.25 206 GLY A N 1
ATOM 1533 C CA . GLY A 1 206 ? -26.537 -4.233 60.457 1.00 75.25 206 GLY A CA 1
ATOM 1534 C C . GLY A 1 206 ? -26.534 -2.852 59.792 1.00 75.25 206 GLY A C 1
ATOM 1535 O O . GLY A 1 206 ? -25.474 -2.363 59.408 1.00 75.25 206 GLY A O 1
ATOM 1536 N N . LYS A 1 207 ? -27.688 -2.192 59.644 1.00 67.38 207 LYS A N 1
ATOM 1537 C CA . LYS A 1 207 ? -27.790 -0.911 58.921 1.00 67.38 207 LYS A CA 1
ATOM 1538 C C . LYS A 1 207 ? -27.159 0.227 59.701 1.00 67.38 207 LYS A C 1
ATOM 1540 O O . LYS A 1 207 ? -27.694 0.559 60.740 1.00 67.38 207 LYS A O 1
ATOM 1545 N N . GLN A 1 208 ? -26.117 0.885 59.209 1.00 59.28 208 GLN A N 1
ATOM 1546 C CA . GLN A 1 208 ? -25.540 2.078 59.855 1.00 59.28 208 GLN A CA 1
ATOM 1547 C C . GLN A 1 208 ? -26.371 3.360 59.609 1.00 59.28 208 GLN A C 1
ATOM 1549 O O . GLN A 1 208 ? -26.408 4.221 60.477 1.00 59.28 208 GLN A O 1
ATOM 1554 N N . ASP A 1 209 ? -27.124 3.434 58.505 1.00 63.25 209 ASP A N 1
ATOM 1555 C CA . ASP A 1 209 ? -27.904 4.617 58.078 1.00 63.25 209 ASP A CA 1
ATOM 1556 C C . ASP A 1 209 ? -29.292 4.761 58.740 1.00 63.25 209 ASP A C 1
ATOM 1558 O O . ASP A 1 209 ? -30.264 5.172 58.110 1.00 63.25 209 ASP A O 1
ATOM 1562 N N . MET A 1 210 ? -29.428 4.387 60.010 1.00 71.25 210 MET A N 1
ATOM 1563 C CA . MET A 1 210 ? -30.642 4.627 60.799 1.00 71.25 210 MET A CA 1
ATOM 1564 C C . MET A 1 210 ? -30.261 5.465 62.012 1.00 71.25 210 MET A C 1
ATOM 1566 O O . MET A 1 210 ? -29.220 5.198 62.616 1.00 71.25 210 MET A O 1
ATOM 1570 N N . LEU A 1 211 ? -31.089 6.451 62.376 1.00 77.38 211 LEU A N 1
ATOM 1571 C CA . LEU A 1 211 ? -30.888 7.201 63.615 1.00 77.38 211 LEU A CA 1
ATOM 1572 C C . LEU A 1 211 ? -30.812 6.213 64.783 1.00 77.38 211 LEU A C 1
ATOM 1574 O O . LEU A 1 211 ? -31.623 5.292 64.879 1.00 77.38 211 LEU A O 1
ATOM 1578 N N . ASP A 1 212 ? -29.837 6.395 65.675 1.00 79.31 212 ASP A N 1
ATOM 1579 C CA . ASP A 1 212 ? -29.627 5.458 66.784 1.00 79.31 212 ASP A CA 1
ATOM 1580 C C . ASP A 1 212 ? -30.872 5.325 67.669 1.00 79.31 212 ASP A C 1
ATOM 1582 O O . ASP A 1 212 ? -31.163 4.233 68.151 1.00 79.31 212 ASP A O 1
ATOM 1586 N N . VAL A 1 213 ? -31.652 6.403 67.804 1.00 80.31 213 VAL A N 1
ATOM 1587 C CA . VAL A 1 213 ? -32.942 6.409 68.509 1.00 80.31 213 VAL A CA 1
ATOM 1588 C C . VAL A 1 213 ? -33.944 5.468 67.829 1.00 80.31 213 VAL A C 1
ATOM 1590 O O . VAL A 1 213 ? -34.441 4.547 68.477 1.00 80.31 213 VAL A O 1
ATOM 1593 N N . ASP A 1 214 ? -34.160 5.622 66.521 1.00 79.88 214 ASP A N 1
ATOM 1594 C CA . ASP A 1 214 ? -35.089 4.793 65.742 1.00 79.88 214 ASP A CA 1
ATOM 1595 C C . ASP A 1 214 ? -34.665 3.323 65.735 1.00 79.88 214 ASP A C 1
ATOM 1597 O O . ASP A 1 214 ? -35.496 2.420 65.846 1.00 79.88 214 ASP A O 1
ATOM 1601 N N . ARG A 1 215 ? -33.353 3.067 65.657 1.00 81.25 215 ARG A N 1
ATOM 1602 C CA . ARG A 1 215 ? -32.778 1.720 65.736 1.00 81.25 215 ARG A CA 1
ATOM 1603 C C . ARG A 1 215 ? -33.068 1.082 67.083 1.00 81.25 215 ARG A C 1
ATOM 1605 O O . ARG A 1 215 ? -33.459 -0.083 67.144 1.00 81.25 215 ARG A O 1
ATOM 1612 N N . GLN A 1 216 ? -32.835 1.814 68.165 1.00 81.50 216 GLN A N 1
ATOM 1613 C CA . GLN A 1 216 ? -33.004 1.306 69.518 1.00 81.50 216 GLN A CA 1
ATOM 1614 C C . GLN A 1 216 ? -34.483 1.043 69.815 1.00 81.50 216 GLN A C 1
ATOM 1616 O O . GLN A 1 216 ? -34.812 0.017 70.414 1.00 81.50 216 GLN A O 1
ATOM 1621 N N . GLU A 1 217 ? -35.375 1.885 69.295 1.00 80.44 217 GLU A N 1
ATOM 1622 C CA . GLU A 1 217 ? -36.818 1.679 69.352 1.00 80.44 217 GLU A CA 1
ATOM 1623 C C . GLU A 1 217 ? -37.259 0.448 68.541 1.00 80.44 217 GLU A C 1
ATOM 1625 O O . GLU A 1 217 ? -37.933 -0.435 69.083 1.00 80.44 217 GLU A O 1
ATOM 1630 N N . LEU A 1 218 ? -36.787 0.293 67.299 1.00 80.38 218 LEU A N 1
ATOM 1631 C CA . LEU A 1 218 ? -37.039 -0.891 66.467 1.00 80.38 218 LEU A CA 1
ATOM 1632 C C . LEU A 1 218 ? -36.529 -2.184 67.110 1.00 80.38 218 LEU A C 1
ATOM 1634 O O . LEU A 1 218 ? -37.242 -3.187 67.138 1.00 80.38 218 LEU A O 1
ATOM 1638 N N . LEU A 1 219 ? -35.310 -2.179 67.649 1.00 82.69 219 LEU A N 1
ATOM 1639 C CA . LEU A 1 219 ? -34.730 -3.338 68.327 1.00 82.69 219 LEU A CA 1
ATOM 1640 C C . LEU A 1 219 ? -35.477 -3.665 69.624 1.00 82.69 219 LEU A C 1
ATOM 1642 O O . LEU A 1 219 ? -35.676 -4.844 69.923 1.00 82.69 219 LEU A O 1
ATOM 1646 N N . SER A 1 220 ? -35.941 -2.657 70.370 1.00 82.62 220 SER A N 1
ATOM 1647 C CA . SER A 1 220 ? -36.768 -2.867 71.566 1.00 82.62 220 SER A CA 1
ATOM 1648 C C . SER A 1 220 ? -38.099 -3.541 71.215 1.00 82.62 220 SER A C 1
ATOM 1650 O O . SER A 1 220 ? -38.490 -4.518 71.853 1.00 82.62 220 SER A O 1
ATOM 1652 N N . PHE A 1 221 ? -38.741 -3.113 70.125 1.00 81.31 221 PHE A N 1
ATOM 1653 C CA . PHE A 1 221 ? -39.960 -3.732 69.615 1.00 81.31 221 PHE A CA 1
ATOM 1654 C C . PHE A 1 221 ? -39.710 -5.169 69.138 1.00 81.31 221 PHE A C 1
ATOM 1656 O O . PHE A 1 221 ? -40.437 -6.095 69.503 1.00 81.31 221 PHE A O 1
ATOM 1663 N N . LEU A 1 222 ? -38.648 -5.382 68.360 1.00 80.38 222 LEU A N 1
ATOM 1664 C CA . LEU A 1 222 ? -38.322 -6.685 67.783 1.00 80.38 222 LEU A CA 1
ATOM 1665 C C . LEU A 1 222 ? -37.824 -7.713 68.818 1.00 80.38 222 LEU A C 1
ATOM 1667 O O . LEU A 1 222 ? -37.881 -8.918 68.552 1.00 80.38 222 LEU A O 1
ATOM 1671 N N . SER A 1 223 ? -37.352 -7.261 69.985 1.00 78.12 223 SER A N 1
ATOM 1672 C CA . SER A 1 223 ? -36.906 -8.102 71.108 1.00 78.12 223 SER A CA 1
ATOM 1673 C C . SER A 1 223 ? -37.994 -8.369 72.156 1.00 78.12 223 SER A C 1
ATOM 1675 O O . SER A 1 223 ? -37.858 -9.310 72.938 1.00 78.12 223 SER A O 1
ATOM 1677 N N . ALA A 1 224 ? -39.120 -7.647 72.115 1.00 69.81 224 ALA A N 1
ATOM 1678 C CA . ALA A 1 224 ? -40.237 -7.792 73.057 1.00 69.81 224 ALA A CA 1
ATOM 1679 C C . ALA A 1 224 ? -40.942 -9.171 73.024 1.00 69.81 224 ALA A C 1
ATOM 1681 O O . ALA A 1 224 ? -41.777 -9.463 73.876 1.00 69.81 224 ALA A O 1
ATOM 1682 N N . SER A 1 225 ? -40.591 -10.064 72.087 1.00 55.75 225 SER A N 1
ATOM 1683 C CA . SER A 1 225 ? -41.222 -11.388 71.925 1.00 55.75 225 SER A CA 1
ATOM 1684 C C . SER A 1 225 ? -40.942 -12.413 73.043 1.00 55.75 225 SER A C 1
ATOM 1686 O O . SER A 1 225 ? -41.464 -13.523 72.977 1.00 55.75 225 SER A O 1
ATOM 1688 N N . GLN A 1 226 ? -40.133 -12.080 74.058 1.00 49.94 226 GLN A N 1
ATOM 1689 C CA . GLN A 1 226 ? -39.570 -13.062 75.000 1.00 49.94 226 GLN A CA 1
ATOM 1690 C C . GLN A 1 226 ? -40.120 -13.052 76.442 1.00 49.94 226 GLN A C 1
ATOM 1692 O O . GLN A 1 226 ? -39.675 -13.888 77.222 1.00 49.94 226 GLN A O 1
ATOM 1697 N N . GLY A 1 227 ? -41.102 -12.224 76.841 1.00 47.75 227 GLY A N 1
ATOM 1698 C CA . GLY A 1 227 ? -41.680 -12.443 78.186 1.00 47.75 227 GLY A CA 1
ATOM 1699 C C . GLY A 1 227 ? -42.546 -11.383 78.862 1.00 47.75 227 GLY A C 1
ATOM 1700 O O . GLY A 1 227 ? -42.976 -11.622 79.987 1.00 47.75 227 GLY A O 1
ATOM 1701 N N . SER A 1 228 ? -42.842 -10.240 78.248 1.00 46.09 228 SER A N 1
ATOM 1702 C CA . SER A 1 228 ? -43.709 -9.225 78.862 1.00 46.09 228 SER A CA 1
ATOM 1703 C C . SER A 1 228 ? -44.932 -8.978 77.983 1.00 46.09 228 SER A C 1
ATOM 1705 O O . SER A 1 228 ? -44.812 -8.598 76.826 1.00 46.09 228 SER A O 1
ATOM 1707 N N . GLY A 1 229 ? -46.139 -9.180 78.522 1.00 48.97 229 GLY A N 1
ATOM 1708 C CA . GLY A 1 229 ? -47.423 -8.927 77.841 1.00 48.97 229 GLY A CA 1
ATOM 1709 C C . GLY A 1 229 ? -47.711 -7.447 77.536 1.00 48.97 229 GLY A C 1
ATOM 1710 O O . GLY A 1 229 ? -48.870 -7.052 77.452 1.00 48.97 229 GLY A O 1
ATOM 1711 N N . TYR A 1 230 ? -46.670 -6.624 77.410 1.00 49.62 230 TYR A N 1
ATOM 1712 C CA . TYR A 1 230 ? -46.731 -5.211 77.082 1.00 49.62 230 TYR A CA 1
ATOM 1713 C C . TYR A 1 230 ? -46.281 -5.023 75.631 1.00 49.62 230 TYR A C 1
ATOM 1715 O O . TYR A 1 230 ? -45.098 -5.144 75.326 1.00 49.62 230 TYR A O 1
ATOM 1723 N N . VAL A 1 231 ? -47.232 -4.737 74.739 1.00 55.03 231 VAL A N 1
ATOM 1724 C CA . VAL A 1 231 ? -46.964 -4.304 73.360 1.00 55.03 231 VAL A CA 1
ATOM 1725 C C . VAL A 1 231 ? -46.871 -2.771 73.388 1.00 55.03 231 VAL A C 1
ATOM 1727 O O . VAL A 1 231 ? -47.901 -2.126 73.602 1.00 55.03 231 VAL A O 1
ATOM 1730 N N . PRO A 1 232 ? -45.678 -2.161 73.239 1.00 56.19 232 PRO A N 1
ATOM 1731 C CA . PRO A 1 232 ? -45.527 -0.707 73.248 1.00 56.19 232 PRO A CA 1
ATOM 1732 C C . PRO A 1 232 ? -46.298 -0.063 72.089 1.00 56.19 232 PRO A C 1
ATOM 1734 O O . PRO A 1 232 ? -46.576 -0.719 71.084 1.00 56.19 232 PRO A O 1
ATOM 1737 N N . LYS A 1 233 ? -46.650 1.222 72.242 1.00 56.03 233 LYS A N 1
ATOM 1738 C CA . LYS A 1 233 ? -47.421 2.028 71.277 1.00 56.03 233 LYS A CA 1
ATOM 1739 C C . LYS A 1 233 ? -46.961 1.775 69.831 1.00 56.03 233 LYS A C 1
ATOM 1741 O O . LYS A 1 233 ? -45.924 2.264 69.406 1.00 56.03 233 LYS A O 1
ATOM 1746 N N . SER A 1 234 ? -47.773 1.051 69.062 1.00 63.56 234 SER A N 1
ATOM 1747 C CA . SER A 1 234 ? -47.440 0.592 67.706 1.00 63.56 234 SER A CA 1
ATOM 1748 C C . SER A 1 234 ? -47.290 1.715 66.674 1.00 63.56 234 SER A C 1
ATOM 1750 O O . SER A 1 234 ? -46.727 1.478 65.609 1.00 63.56 234 SER A O 1
ATOM 1752 N N . GLY A 1 235 ? -47.789 2.923 66.955 1.00 75.69 235 GLY A N 1
ATOM 1753 C CA . GLY A 1 235 ? -47.834 4.027 65.991 1.00 75.69 235 GLY A CA 1
ATOM 1754 C C . GLY A 1 235 ? -46.462 4.560 65.570 1.00 75.69 235 GLY A C 1
ATOM 1755 O O . GLY A 1 235 ? -46.248 4.778 64.381 1.00 75.69 235 GLY A O 1
ATOM 1756 N N . GLU A 1 236 ? -45.537 4.717 66.516 1.00 80.94 236 GLU A N 1
ATOM 1757 C CA . GLU A 1 236 ? -44.200 5.286 66.277 1.00 80.94 236 GLU A CA 1
ATOM 1758 C C . GLU A 1 236 ? -43.319 4.307 65.485 1.00 80.94 236 GLU A C 1
ATOM 1760 O O . GLU A 1 236 ? -42.873 4.623 64.384 1.00 80.94 236 GLU A O 1
ATOM 1765 N N . VAL A 1 237 ? -43.251 3.044 65.926 1.00 81.56 237 VAL A N 1
ATOM 1766 C CA . VAL A 1 237 ? -42.583 1.942 65.203 1.00 81.56 237 VAL A CA 1
ATOM 1767 C C . VAL A 1 237 ? -43.162 1.725 63.798 1.00 81.56 237 VAL A C 1
ATOM 1769 O O . VAL A 1 237 ? -42.423 1.433 62.858 1.00 81.56 237 VAL A O 1
ATOM 1772 N N . THR A 1 238 ? -44.481 1.878 63.618 1.00 85.62 238 THR A N 1
ATOM 1773 C CA . THR A 1 238 ? -45.104 1.789 62.284 1.00 85.62 238 THR A CA 1
ATOM 1774 C C . THR A 1 238 ? -44.656 2.941 61.382 1.00 85.62 238 THR A C 1
ATOM 1776 O O . THR A 1 238 ? -44.438 2.718 60.193 1.00 85.62 238 THR A O 1
ATOM 1779 N N . GLY A 1 239 ? -44.508 4.153 61.928 1.00 89.00 239 GLY A N 1
ATOM 1780 C CA . GLY A 1 239 ? -43.968 5.311 61.212 1.00 89.00 239 GLY A CA 1
ATOM 1781 C C . GLY A 1 239 ? -42.530 5.079 60.752 1.00 89.00 239 GLY A C 1
ATOM 1782 O O . GLY A 1 239 ? -42.259 5.174 59.557 1.00 89.00 239 GLY A O 1
ATOM 1783 N N . ILE A 1 240 ? -41.658 4.653 61.671 1.00 87.38 240 ILE A N 1
ATOM 1784 C CA . ILE A 1 240 ? -40.250 4.332 61.384 1.00 87.38 240 ILE A CA 1
ATOM 1785 C C . ILE A 1 240 ? -40.146 3.242 60.306 1.00 87.38 240 ILE A C 1
ATOM 1787 O O . ILE A 1 240 ? -39.370 3.360 59.360 1.00 87.38 240 ILE A O 1
ATOM 1791 N N . LEU A 1 241 ? -40.950 2.175 60.399 1.00 87.75 241 LEU A N 1
ATOM 1792 C CA . LEU A 1 241 ? -40.954 1.106 59.396 1.00 87.75 241 LEU A CA 1
ATOM 1793 C C . LEU A 1 241 ? -41.442 1.581 58.024 1.00 87.75 241 LEU A C 1
ATOM 1795 O O . LEU A 1 241 ? -40.899 1.140 57.013 1.00 87.75 241 LEU A O 1
ATOM 1799 N N . LYS A 1 242 ? -42.438 2.472 57.964 1.00 91.44 242 LYS A N 1
ATOM 1800 C CA . LYS A 1 242 ? -42.890 3.065 56.696 1.00 91.44 242 LYS A CA 1
ATOM 1801 C C . LYS A 1 242 ? -41.787 3.903 56.059 1.00 91.44 242 LYS A C 1
ATOM 1803 O O . LYS A 1 242 ? -41.458 3.657 54.905 1.00 91.44 242 LYS A O 1
ATOM 1808 N N . GLU A 1 243 ? -41.157 4.795 56.820 1.00 90.31 243 GLU A N 1
ATOM 1809 C CA . GLU A 1 243 ? -40.047 5.623 56.332 1.00 90.31 243 GLU A CA 1
ATOM 1810 C C . GLU A 1 243 ? -38.849 4.776 55.873 1.00 90.31 243 GLU A C 1
ATOM 1812 O O . GLU A 1 243 ? -38.273 5.011 54.806 1.00 90.31 243 GLU A O 1
ATOM 1817 N N . LEU A 1 244 ? -38.512 3.723 56.625 1.00 88.50 244 LEU A N 1
ATOM 1818 C CA . LEU A 1 244 ? -37.482 2.764 56.234 1.00 88.50 244 LEU A CA 1
ATOM 1819 C C . LEU A 1 244 ? -37.848 2.038 54.933 1.00 88.50 244 LEU A C 1
ATOM 1821 O O . LEU A 1 244 ? -36.986 1.836 54.077 1.00 88.50 244 LEU A O 1
ATOM 1825 N N . GLY A 1 245 ? -39.113 1.640 54.784 1.00 90.81 245 GLY A N 1
ATOM 1826 C CA . GLY A 1 245 ? -39.639 1.004 53.579 1.00 90.81 245 GLY A CA 1
ATOM 1827 C C . GLY A 1 245 ? -39.580 1.922 52.363 1.00 90.81 245 GLY A C 1
ATOM 1828 O O . GLY A 1 245 ? -39.128 1.489 51.304 1.00 90.81 245 GLY A O 1
ATOM 1829 N N . ASP A 1 246 ? -39.963 3.187 52.528 1.00 93.06 246 ASP A N 1
ATOM 1830 C CA . ASP A 1 246 ? -39.903 4.210 51.484 1.00 93.06 246 ASP A CA 1
ATOM 1831 C C . ASP A 1 246 ? -38.453 4.502 51.076 1.00 93.06 246 ASP A C 1
ATOM 1833 O O . ASP A 1 246 ? -38.140 4.564 49.886 1.00 93.06 246 ASP A O 1
ATOM 1837 N N . THR A 1 247 ? -37.538 4.582 52.046 1.00 91.50 247 THR A N 1
ATOM 1838 C CA . THR A 1 247 ? -36.098 4.742 51.796 1.00 91.50 247 THR A CA 1
ATOM 1839 C C . THR A 1 247 ? -35.531 3.555 51.018 1.00 91.50 247 THR A C 1
ATOM 1841 O O . THR A 1 247 ? -34.815 3.744 50.039 1.00 91.50 247 THR A O 1
ATOM 1844 N N . MET A 1 248 ? -35.882 2.318 51.389 1.00 90.75 248 MET A N 1
ATOM 1845 C CA . MET A 1 248 ? -35.440 1.128 50.652 1.00 90.75 248 MET A CA 1
ATOM 1846 C C . MET A 1 248 ? -36.041 1.053 49.249 1.00 90.75 248 MET A C 1
ATOM 1848 O O . MET A 1 248 ? -35.342 0.684 48.309 1.00 90.75 248 MET A O 1
ATOM 1852 N N . ALA A 1 249 ? -37.313 1.423 49.086 1.00 94.56 249 ALA A N 1
ATOM 1853 C CA . ALA A 1 249 ? -37.957 1.486 47.777 1.00 94.56 249 ALA A CA 1
ATOM 1854 C C . ALA A 1 249 ? -37.302 2.540 46.874 1.00 94.56 249 ALA A C 1
ATOM 1856 O O . ALA A 1 249 ? -37.118 2.295 45.680 1.00 94.56 249 ALA A O 1
ATOM 1857 N N . LYS A 1 250 ? -36.900 3.681 47.445 1.00 95.56 250 LYS A N 1
ATOM 1858 C CA . LYS A 1 250 ? -36.112 4.695 46.744 1.00 95.56 250 LYS A CA 1
ATOM 1859 C C . LYS A 1 250 ? -34.737 4.156 46.345 1.00 95.56 250 LYS A C 1
ATOM 1861 O O . LYS A 1 250 ? -34.398 4.242 45.171 1.00 95.56 250 LYS A O 1
ATOM 1866 N N . ASN A 1 251 ? -34.008 3.513 47.258 1.00 93.50 251 ASN A N 1
ATOM 1867 C CA . ASN A 1 251 ? -32.716 2.891 46.947 1.00 93.50 251 ASN A CA 1
ATOM 1868 C C . ASN A 1 251 ? -32.844 1.853 45.823 1.00 93.50 251 ASN A C 1
ATOM 1870 O O . ASN A 1 251 ? -32.058 1.875 44.883 1.00 93.50 251 ASN A O 1
ATOM 1874 N N . LEU A 1 252 ? -33.872 0.996 45.865 1.00 95.19 252 LEU A N 1
ATOM 1875 C CA . LEU A 1 252 ? -34.159 0.020 44.809 1.00 95.19 252 LEU A CA 1
ATOM 1876 C C . LEU A 1 252 ? -34.383 0.702 43.449 1.00 95.19 252 LEU A C 1
ATOM 1878 O O . LEU A 1 252 ? -33.886 0.230 42.422 1.00 95.19 252 LEU A O 1
ATOM 1882 N N . ALA A 1 253 ? -35.130 1.809 43.431 1.00 97.25 253 ALA A N 1
ATOM 1883 C CA . ALA A 1 253 ? -35.351 2.595 42.223 1.00 97.25 253 ALA A CA 1
ATOM 1884 C C . ALA A 1 253 ? -34.046 3.226 41.707 1.00 97.25 253 ALA A C 1
ATOM 1886 O O . ALA A 1 253 ? -33.778 3.150 40.506 1.00 97.25 253 ALA A O 1
ATOM 1887 N N . ASP A 1 254 ? -33.221 3.772 42.602 1.00 96.81 254 ASP A N 1
ATOM 1888 C CA . ASP A 1 254 ? -31.950 4.425 42.281 1.00 96.81 254 ASP A CA 1
ATOM 1889 C C . ASP A 1 254 ? -30.915 3.427 41.731 1.00 96.81 254 ASP A C 1
ATOM 1891 O O . ASP A 1 254 ? -30.322 3.676 40.674 1.00 96.81 254 ASP A O 1
ATOM 1895 N N . ILE A 1 255 ? -30.745 2.252 42.356 1.00 96.62 255 ILE A N 1
ATOM 1896 C CA . ILE A 1 255 ? -29.845 1.212 41.827 1.00 96.62 255 ILE A CA 1
ATOM 1897 C C . ILE A 1 255 ? -30.356 0.663 40.491 1.00 96.62 255 ILE A C 1
ATOM 1899 O O . ILE A 1 255 ? -29.569 0.409 39.584 1.00 96.62 255 ILE A O 1
ATOM 1903 N N . THR A 1 256 ? -31.678 0.548 40.311 1.00 97.75 256 THR A N 1
ATOM 1904 C CA . THR A 1 256 ? -32.274 0.088 39.046 1.00 97.75 256 THR A CA 1
ATOM 1905 C C . THR A 1 256 ? -32.070 1.115 37.934 1.00 97.75 256 THR A C 1
ATOM 1907 O O . THR A 1 256 ? -31.844 0.749 36.778 1.00 97.75 256 THR A O 1
ATOM 1910 N N . ALA A 1 257 ? -32.165 2.407 38.251 1.00 98.12 257 ALA A N 1
ATOM 1911 C CA . ALA A 1 257 ? -31.866 3.477 37.309 1.00 98.12 257 ALA A CA 1
ATOM 1912 C C . ALA A 1 257 ? -30.377 3.481 36.930 1.00 98.12 257 ALA A C 1
ATOM 1914 O O . ALA A 1 257 ? -30.051 3.576 35.744 1.00 98.12 257 ALA A O 1
ATOM 1915 N N . THR A 1 258 ? -29.494 3.304 37.916 1.00 97.38 258 THR A N 1
ATOM 1916 C CA . THR A 1 258 ? -28.040 3.204 37.721 1.00 97.38 258 THR A CA 1
ATOM 1917 C C . THR A 1 258 ? -27.675 2.015 36.833 1.00 97.38 258 THR A C 1
ATOM 1919 O O . THR A 1 258 ? -26.956 2.186 35.851 1.00 97.38 258 THR A O 1
ATOM 1922 N N . GLU A 1 259 ? -28.243 0.837 37.090 1.00 97.94 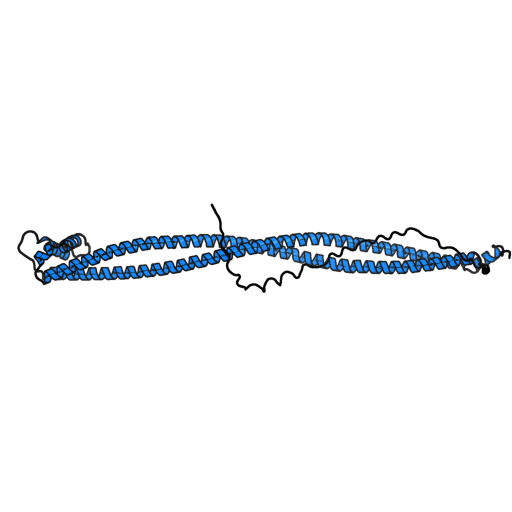259 GLU A N 1
ATOM 1923 C CA . GLU A 1 259 ? -28.030 -0.362 36.272 1.00 97.94 259 GLU A CA 1
ATOM 1924 C C . GLU A 1 259 ? -28.486 -0.156 34.821 1.00 97.94 259 GLU A C 1
ATOM 1926 O O . GLU A 1 259 ? -27.772 -0.496 33.880 1.00 97.94 259 GLU A O 1
ATOM 1931 N N . LYS A 1 260 ? -29.656 0.457 34.597 1.00 98.12 260 LYS A N 1
ATOM 1932 C CA . LYS A 1 260 ? -30.120 0.769 33.233 1.00 98.12 260 LYS A CA 1
ATOM 1933 C C . LYS A 1 260 ? -29.154 1.703 32.501 1.00 98.12 260 LYS A C 1
ATOM 1935 O O . LYS A 1 260 ? -28.921 1.521 31.305 1.00 98.12 260 LYS A O 1
ATOM 1940 N N . ALA A 1 261 ? -28.595 2.691 33.198 1.00 97.81 261 ALA A N 1
ATOM 1941 C CA . ALA A 1 261 ? -27.593 3.588 32.631 1.00 97.81 261 ALA A CA 1
ATOM 1942 C C . ALA A 1 261 ? -26.269 2.859 32.328 1.00 97.81 261 ALA A C 1
ATOM 1944 O O . ALA A 1 261 ? -25.672 3.091 31.272 1.00 97.81 261 ALA A O 1
ATOM 1945 N N . ALA A 1 262 ? -25.840 1.944 33.203 1.00 97.69 262 ALA A N 1
ATOM 1946 C CA . ALA A 1 262 ? -24.658 1.109 33.003 1.00 97.69 262 ALA A CA 1
ATOM 1947 C C . ALA A 1 262 ? -24.819 0.160 31.802 1.00 97.69 262 ALA A C 1
ATOM 1949 O O . ALA A 1 262 ? -23.940 0.113 30.942 1.00 97.69 262 ALA A O 1
ATOM 1950 N N . ILE A 1 263 ? -25.972 -0.513 31.673 1.00 98.12 263 ILE A N 1
ATOM 1951 C CA . ILE A 1 263 ? -26.311 -1.359 30.514 1.00 98.12 263 ILE A CA 1
ATOM 1952 C C . ILE A 1 263 ? -26.215 -0.556 29.222 1.00 98.12 263 ILE A C 1
ATOM 1954 O O . ILE A 1 263 ? -25.533 -0.973 28.288 1.00 98.12 263 ILE A O 1
ATOM 1958 N N . LYS A 1 264 ? -26.845 0.622 29.184 1.00 98.31 264 LYS A N 1
ATOM 1959 C CA . LYS A 1 264 ? -26.818 1.483 28.001 1.00 98.31 264 LYS A CA 1
ATOM 1960 C C . LYS A 1 264 ? -25.386 1.883 27.626 1.00 98.31 264 LYS A C 1
ATOM 1962 O O . LYS A 1 264 ? -25.005 1.792 26.463 1.00 98.31 264 LYS A O 1
ATOM 1967 N N . SER A 1 265 ? -24.582 2.281 28.611 1.00 97.75 265 SER A N 1
ATOM 1968 C CA . SER A 1 265 ? -23.182 2.675 28.393 1.00 97.75 265 SER A CA 1
ATOM 1969 C C . SER A 1 265 ? -22.333 1.505 27.878 1.00 97.75 265 SER A C 1
ATOM 1971 O O . SER A 1 265 ? -21.510 1.677 26.979 1.00 97.75 265 SER A O 1
ATOM 1973 N N . TYR A 1 266 ? -22.563 0.298 28.402 1.00 98.44 266 TYR A N 1
ATOM 1974 C CA . TYR A 1 266 ? -21.921 -0.927 27.928 1.00 98.44 266 TYR A CA 1
ATOM 1975 C C . TYR A 1 266 ? -22.313 -1.260 26.482 1.00 98.44 266 TYR A C 1
ATOM 1977 O O . TYR A 1 266 ? -21.440 -1.541 25.660 1.00 98.44 266 TYR A O 1
ATOM 1985 N N . GLU A 1 267 ? -23.601 -1.194 26.138 1.00 98.44 267 GLU A N 1
ATOM 1986 C CA . GLU A 1 267 ? -24.085 -1.444 24.775 1.00 98.44 267 GLU A CA 1
ATOM 1987 C C . GLU A 1 267 ? -23.475 -0.458 23.767 1.00 98.44 267 GLU A C 1
ATOM 1989 O O . GLU A 1 267 ? -23.005 -0.869 22.701 1.00 98.44 267 GLU A O 1
ATOM 1994 N N . GLU A 1 268 ? -23.410 0.828 24.121 1.00 98.38 268 GLU A N 1
ATOM 1995 C CA . GLU A 1 268 ? -22.771 1.867 23.308 1.00 98.38 268 GLU A CA 1
ATOM 1996 C C . GLU A 1 268 ? -21.269 1.601 23.120 1.00 98.38 268 GLU A C 1
ATOM 1998 O O . GLU A 1 268 ? -20.770 1.651 21.988 1.00 98.38 268 GLU A O 1
ATOM 2003 N N . LEU A 1 269 ? -20.552 1.240 24.192 1.00 97.88 269 LEU A N 1
ATOM 2004 C CA . LEU A 1 269 ? -19.135 0.869 24.131 1.00 97.88 269 LEU A CA 1
ATOM 2005 C C . LEU A 1 269 ? -18.915 -0.352 23.229 1.00 97.88 269 LEU A C 1
ATOM 2007 O O . LEU A 1 269 ? -18.026 -0.347 22.373 1.00 97.88 269 LEU A O 1
ATOM 2011 N N . MET A 1 270 ? -19.733 -1.394 23.376 1.00 98.38 270 MET A N 1
ATOM 2012 C CA . MET A 1 270 ? -19.621 -2.618 22.584 1.00 98.38 270 MET A CA 1
ATOM 2013 C C . MET A 1 270 ? -19.931 -2.379 21.109 1.00 98.38 270 MET A C 1
ATOM 2015 O O . MET A 1 270 ? -19.239 -2.932 20.245 1.00 98.38 270 MET A O 1
ATOM 2019 N N . ALA A 1 271 ? -20.914 -1.530 20.806 1.00 98.56 271 ALA A N 1
ATOM 2020 C CA . ALA A 1 271 ? -21.226 -1.111 19.447 1.00 98.56 271 ALA A CA 1
ATOM 2021 C C . ALA A 1 271 ? -20.074 -0.304 18.827 1.00 98.56 271 ALA A C 1
ATOM 2023 O O . ALA A 1 271 ? -19.675 -0.577 17.691 1.00 98.56 271 ALA A O 1
ATOM 2024 N N . ALA A 1 272 ? -19.494 0.645 19.569 1.00 98.62 272 ALA A N 1
ATOM 2025 C CA . ALA A 1 272 ? -18.336 1.418 19.123 1.00 98.62 272 ALA A CA 1
ATOM 2026 C C . ALA A 1 272 ? -17.123 0.513 18.854 1.00 98.62 272 ALA A C 1
ATOM 2028 O O . ALA A 1 272 ? -16.552 0.549 17.763 1.00 98.62 272 ALA A O 1
ATOM 2029 N N . LYS A 1 273 ? -16.792 -0.387 19.789 1.00 98.19 273 LYS A N 1
ATOM 2030 C CA . LYS A 1 273 ? -15.697 -1.352 19.624 1.00 98.19 273 LYS A CA 1
ATOM 2031 C C . LYS A 1 273 ? -15.947 -2.361 18.503 1.00 98.19 273 LYS A C 1
ATOM 2033 O O . LYS A 1 273 ? -15.006 -2.789 17.841 1.00 98.19 273 LYS A O 1
ATOM 2038 N N . ALA A 1 274 ? -17.194 -2.757 18.249 1.00 98.44 274 ALA A N 1
ATOM 2039 C CA . ALA A 1 274 ? -17.522 -3.601 17.100 1.00 98.44 274 ALA A CA 1
ATOM 2040 C C . ALA A 1 274 ? -17.254 -2.881 15.768 1.00 98.44 274 ALA A C 1
ATOM 2042 O O . ALA A 1 274 ? -16.661 -3.481 14.871 1.00 98.44 274 ALA A O 1
ATOM 2043 N N . LYS A 1 275 ? -17.629 -1.599 15.660 1.00 98.69 275 LYS A N 1
ATOM 2044 C CA . LYS A 1 275 ? -17.321 -0.765 14.487 1.00 98.69 275 LYS A CA 1
ATOM 2045 C C . LYS A 1 275 ? -15.815 -0.579 14.304 1.00 98.69 275 LYS A C 1
ATOM 2047 O O . LYS A 1 275 ? -15.329 -0.728 13.190 1.00 98.69 275 LYS A O 1
ATOM 2052 N N . GLU A 1 276 ? -15.083 -0.326 15.387 1.00 98.50 276 GLU A N 1
ATOM 2053 C CA . GLU A 1 276 ? -13.618 -0.222 15.377 1.00 98.50 276 GLU A CA 1
ATOM 2054 C C . GLU A 1 276 ? -12.965 -1.511 14.846 1.00 98.50 276 GLU A C 1
ATOM 2056 O O . GLU A 1 276 ? -12.174 -1.465 13.908 1.00 98.50 276 GLU A O 1
ATOM 2061 N N . VAL A 1 277 ? -13.361 -2.684 15.358 1.00 98.69 277 VAL A N 1
ATOM 2062 C CA . VAL A 1 277 ? -12.842 -3.984 14.887 1.00 98.69 277 VAL A CA 1
ATOM 2063 C C . VAL A 1 277 ? -13.163 -4.233 13.410 1.00 98.69 277 VAL A C 1
ATOM 2065 O O . VAL A 1 277 ? -12.317 -4.768 12.687 1.00 98.69 277 VAL A O 1
ATOM 2068 N N . ALA A 1 278 ? -14.363 -3.868 12.952 1.00 98.62 278 ALA A N 1
ATOM 2069 C CA . ALA A 1 278 ? -14.753 -4.010 11.550 1.00 98.62 278 ALA A CA 1
ATOM 2070 C C . ALA A 1 278 ? -13.920 -3.094 10.638 1.00 98.62 278 ALA A C 1
ATOM 2072 O O . ALA A 1 278 ? -13.364 -3.565 9.647 1.00 98.62 278 ALA A O 1
ATOM 2073 N N . ALA A 1 279 ? -13.758 -1.823 11.014 1.00 98.69 279 ALA A N 1
ATOM 2074 C CA . ALA A 1 279 ? -12.948 -0.858 10.273 1.00 98.69 279 ALA A CA 1
ATOM 2075 C C . ALA A 1 279 ? -11.472 -1.283 10.197 1.00 98.69 279 ALA A C 1
ATOM 2077 O O . ALA A 1 279 ? -10.878 -1.270 9.120 1.00 98.69 279 ALA A O 1
ATOM 2078 N N . LEU A 1 280 ? -10.894 -1.737 11.313 1.00 98.69 280 LEU A N 1
ATOM 2079 C CA . LEU A 1 280 ? -9.521 -2.247 11.346 1.00 98.69 280 LEU A CA 1
ATOM 2080 C C . LEU A 1 280 ? -9.360 -3.518 10.507 1.00 98.69 280 LEU A C 1
ATOM 2082 O O . LEU A 1 280 ? -8.331 -3.701 9.867 1.00 98.69 280 LEU A O 1
ATOM 2086 N N . THR A 1 281 ? -10.374 -4.386 10.460 1.00 98.62 281 THR A N 1
ATOM 2087 C CA . THR A 1 281 ? -10.345 -5.580 9.600 1.00 98.62 281 THR A CA 1
ATOM 2088 C C . THR A 1 281 ? -10.337 -5.201 8.119 1.00 98.62 281 THR A C 1
ATOM 2090 O O . THR A 1 281 ? -9.480 -5.694 7.392 1.00 98.62 281 THR A O 1
ATOM 2093 N N . ALA A 1 282 ? -11.194 -4.268 7.698 1.00 98.56 282 ALA A N 1
ATOM 2094 C CA . ALA A 1 282 ? -11.195 -3.763 6.324 1.00 98.56 282 ALA A CA 1
ATOM 2095 C C . ALA A 1 282 ? -9.869 -3.068 5.957 1.00 98.56 282 ALA A C 1
ATOM 2097 O O . ALA A 1 282 ? -9.344 -3.254 4.859 1.00 98.56 282 ALA A O 1
ATOM 2098 N N . SER A 1 283 ? -9.286 -2.308 6.892 1.00 98.31 283 SER A N 1
ATOM 2099 C CA . SER A 1 283 ? -7.967 -1.688 6.710 1.00 98.31 283 SER A CA 1
ATOM 2100 C C . SER A 1 283 ? -6.863 -2.735 6.515 1.00 98.31 283 SER A C 1
ATOM 2102 O O . SER A 1 283 ? -6.058 -2.617 5.595 1.00 98.31 283 SER A O 1
ATOM 2104 N N . ILE A 1 284 ? -6.862 -3.807 7.318 1.00 98.75 284 ILE A N 1
ATOM 2105 C CA . ILE A 1 284 ? -5.914 -4.927 7.192 1.00 98.75 284 ILE A CA 1
ATOM 2106 C C . ILE A 1 284 ? -6.020 -5.593 5.816 1.00 98.75 284 ILE A C 1
ATOM 2108 O O . ILE A 1 284 ? -4.991 -5.860 5.196 1.00 98.75 284 ILE A O 1
ATOM 2112 N N . GLU A 1 285 ? -7.235 -5.856 5.333 1.00 98.56 285 GLU A N 1
ATOM 2113 C CA . GLU A 1 285 ? -7.467 -6.463 4.016 1.00 98.56 285 GLU A CA 1
ATOM 2114 C C . GLU A 1 285 ? -6.938 -5.562 2.892 1.00 98.56 285 GLU A C 1
ATOM 2116 O O . GLU A 1 285 ? -6.087 -5.992 2.113 1.00 98.56 285 GLU A O 1
ATOM 2121 N N . SER A 1 286 ? -7.336 -4.286 2.886 1.00 98.44 286 SER A N 1
ATOM 2122 C CA . SER A 1 286 ? -6.857 -3.291 1.917 1.00 98.44 286 SER A CA 1
ATOM 2123 C C . SER A 1 286 ? -5.330 -3.146 1.941 1.00 98.44 286 SER A C 1
ATOM 2125 O O . SER A 1 286 ? -4.689 -3.099 0.893 1.00 98.44 286 SER A O 1
ATOM 2127 N N . SER A 1 287 ? -4.712 -3.059 3.121 1.00 98.50 287 SER A N 1
ATOM 2128 C CA . SER A 1 287 ? -3.253 -2.928 3.236 1.00 98.50 287 SER A CA 1
ATOM 2129 C C . SER A 1 287 ? -2.524 -4.185 2.765 1.00 98.50 287 SER A C 1
ATOM 2131 O O . SER A 1 287 ? -1.483 -4.079 2.122 1.00 98.50 287 SER A O 1
ATOM 2133 N N . THR A 1 288 ? -3.082 -5.371 3.016 1.00 98.56 288 THR A N 1
ATOM 2134 C CA . THR A 1 288 ? -2.519 -6.638 2.526 1.00 98.56 288 THR A CA 1
ATOM 2135 C C . THR A 1 288 ? -2.552 -6.700 0.998 1.00 98.56 288 THR A C 1
ATOM 2137 O O . THR A 1 288 ? -1.547 -7.048 0.379 1.00 98.56 288 THR A O 1
ATOM 2140 N N . GLU A 1 289 ? -3.667 -6.301 0.382 1.00 98.62 289 GLU A N 1
ATOM 2141 C CA . GLU A 1 289 ? -3.792 -6.220 -1.077 1.00 98.62 289 GLU A CA 1
ATOM 2142 C C . GLU A 1 289 ? -2.793 -5.218 -1.674 1.00 98.62 289 GLU A C 1
ATOM 2144 O O . GLU A 1 289 ? -2.045 -5.550 -2.595 1.00 98.62 289 GLU A O 1
ATOM 2149 N N . LYS A 1 290 ? -2.710 -4.011 -1.101 1.00 98.25 290 LYS A N 1
ATOM 2150 C CA . LYS A 1 290 ? -1.762 -2.974 -1.536 1.00 98.25 290 LYS A CA 1
ATOM 2151 C C . LYS A 1 290 ? -0.313 -3.443 -1.459 1.00 98.25 290 LYS A C 1
ATOM 2153 O O . LYS A 1 290 ? 0.444 -3.179 -2.387 1.00 98.25 290 LYS A O 1
ATOM 2158 N N . ILE A 1 291 ? 0.073 -4.149 -0.394 1.00 98.62 291 ILE A N 1
ATOM 2159 C CA . ILE A 1 291 ? 1.415 -4.735 -0.258 1.00 98.62 291 ILE A CA 1
ATOM 2160 C C . ILE A 1 291 ? 1.692 -5.722 -1.393 1.00 98.62 291 ILE A C 1
ATOM 2162 O O . ILE A 1 291 ? 2.775 -5.680 -1.976 1.00 98.62 291 ILE A O 1
ATOM 2166 N N . GLY A 1 292 ? 0.723 -6.580 -1.727 1.00 98.38 292 GLY A N 1
ATOM 2167 C CA . GLY A 1 292 ? 0.839 -7.512 -2.848 1.00 98.38 292 GLY A CA 1
ATOM 2168 C C . GLY A 1 292 ? 1.031 -6.789 -4.182 1.00 98.38 292 GLY A C 1
ATOM 2169 O O . GLY A 1 292 ? 1.997 -7.057 -4.896 1.00 98.38 292 GLY A O 1
ATOM 2170 N N . ASN A 1 293 ? 0.162 -5.822 -4.479 1.00 98.38 293 ASN A N 1
ATOM 2171 C CA . ASN A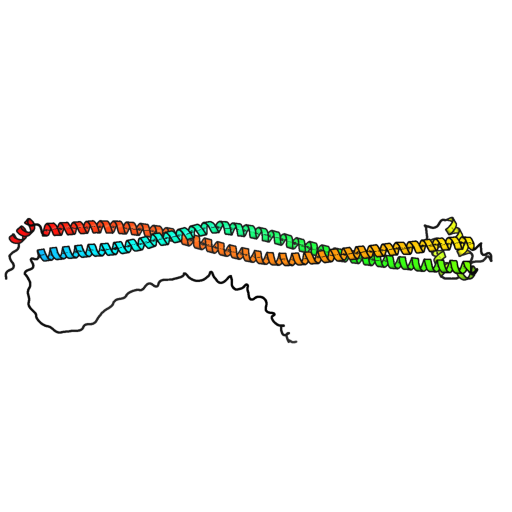 1 293 ? 0.196 -5.062 -5.729 1.00 98.38 293 ASN A CA 1
ATOM 2172 C C . ASN A 1 293 ? 1.487 -4.241 -5.874 1.00 98.38 293 ASN A C 1
ATOM 2174 O O . ASN A 1 293 ? 2.127 -4.284 -6.923 1.00 98.38 293 ASN A O 1
ATOM 2178 N N . LEU A 1 294 ? 1.908 -3.539 -4.815 1.00 98.56 294 LEU A N 1
ATOM 2179 C CA . LEU A 1 294 ? 3.171 -2.795 -4.798 1.00 98.56 294 LEU A CA 1
ATOM 2180 C C . LEU A 1 294 ? 4.370 -3.729 -4.969 1.00 98.56 294 LEU A C 1
ATOM 2182 O O . LEU A 1 294 ? 5.280 -3.412 -5.728 1.00 98.56 294 LEU A O 1
ATOM 2186 N N . GLY A 1 295 ? 4.365 -4.890 -4.308 1.00 98.56 295 GLY A N 1
ATOM 2187 C CA . GLY A 1 295 ? 5.432 -5.880 -4.439 1.00 98.56 295 GLY A CA 1
ATOM 2188 C C . GLY A 1 295 ? 5.614 -6.363 -5.879 1.00 98.56 295 GLY A C 1
ATOM 2189 O O . GLY A 1 295 ? 6.737 -6.381 -6.376 1.00 98.56 295 GLY A O 1
ATOM 2190 N N . VAL A 1 296 ? 4.518 -6.695 -6.568 1.00 98.62 296 VAL A N 1
ATOM 2191 C CA . VAL A 1 296 ? 4.558 -7.102 -7.984 1.00 98.62 296 VAL A CA 1
ATOM 2192 C C . VAL A 1 296 ? 5.028 -5.951 -8.876 1.00 98.62 296 VAL A C 1
ATOM 2194 O O . VAL A 1 296 ? 5.919 -6.155 -9.698 1.00 98.62 296 VAL A O 1
ATOM 2197 N N . ALA A 1 297 ? 4.486 -4.745 -8.684 1.00 98.38 297 ALA A N 1
ATOM 2198 C CA . ALA A 1 297 ? 4.851 -3.576 -9.482 1.00 98.38 297 ALA A CA 1
ATOM 2199 C C . ALA A 1 297 ? 6.342 -3.223 -9.354 1.00 98.38 297 ALA A C 1
ATOM 2201 O O . ALA A 1 297 ? 6.995 -2.949 -10.355 1.00 98.38 297 ALA A O 1
ATOM 2202 N N . ILE A 1 298 ? 6.908 -3.280 -8.143 1.00 98.50 298 ILE A N 1
ATOM 2203 C CA . ILE A 1 298 ? 8.339 -3.021 -7.913 1.00 98.50 298 ILE A CA 1
ATOM 2204 C C . ILE A 1 298 ? 9.208 -4.032 -8.663 1.00 98.50 298 ILE A C 1
ATOM 2206 O O . ILE A 1 298 ? 10.193 -3.643 -9.284 1.00 98.50 298 ILE A O 1
ATOM 2210 N N . VAL A 1 299 ? 8.860 -5.322 -8.617 1.00 98.69 299 VAL A N 1
ATOM 2211 C CA . VAL A 1 299 ? 9.625 -6.361 -9.325 1.00 98.69 299 VAL A CA 1
ATOM 2212 C C . VAL A 1 299 ? 9.558 -6.149 -10.837 1.00 98.69 299 VAL A C 1
ATOM 2214 O O . VAL A 1 299 ? 10.597 -6.191 -11.487 1.00 98.69 299 VAL A O 1
ATOM 2217 N N . GLN A 1 300 ? 8.376 -5.846 -11.377 1.00 98.50 300 GLN A N 1
ATOM 2218 C CA . GLN A 1 300 ? 8.202 -5.548 -12.802 1.00 98.50 300 GLN A CA 1
ATOM 2219 C C . GLN A 1 300 ? 9.014 -4.324 -13.236 1.00 98.50 300 GLN A C 1
ATOM 2221 O O . GLN A 1 300 ? 9.742 -4.394 -14.218 1.00 98.50 300 GLN A O 1
ATOM 2226 N N . MET A 1 301 ? 8.964 -3.225 -12.474 1.00 98.50 301 MET A N 1
ATOM 2227 C CA . MET A 1 301 ? 9.755 -2.030 -12.784 1.00 98.50 301 MET A CA 1
ATOM 2228 C C . MET A 1 301 ? 11.262 -2.303 -12.742 1.00 98.50 301 MET A C 1
ATOM 2230 O O . MET A 1 301 ? 11.998 -1.758 -13.559 1.00 98.50 301 MET A O 1
ATOM 2234 N N . LYS A 1 302 ? 11.736 -3.146 -11.815 1.00 98.50 302 LYS A N 1
ATOM 2235 C CA . LYS A 1 302 ? 13.153 -3.538 -11.743 1.00 98.50 302 LYS A CA 1
ATOM 2236 C C . LYS A 1 302 ? 13.586 -4.390 -12.934 1.00 98.50 302 LYS A C 1
ATOM 2238 O O . LYS A 1 302 ? 14.692 -4.199 -13.431 1.00 98.50 302 LYS A O 1
ATOM 2243 N N . GLU A 1 303 ? 12.735 -5.309 -13.383 1.00 98.56 303 GLU A N 1
ATOM 2244 C CA . GLU A 1 303 ? 12.977 -6.104 -14.592 1.00 98.56 303 GLU A CA 1
ATOM 2245 C C . GLU A 1 303 ? 13.025 -5.199 -15.831 1.00 98.56 303 GLU A C 1
ATOM 2247 O O . GLU A 1 303 ? 14.020 -5.201 -16.551 1.00 98.56 303 GLU A O 1
ATOM 2252 N N . ASP A 1 304 ? 12.023 -4.331 -16.003 1.00 96.88 304 ASP A N 1
ATOM 2253 C CA . ASP A 1 304 ? 11.964 -3.366 -17.106 1.00 96.88 304 ASP A CA 1
ATOM 2254 C C . ASP A 1 304 ? 13.172 -2.414 -17.117 1.00 96.88 304 ASP A C 1
ATOM 2256 O O . ASP A 1 304 ? 13.680 -2.065 -18.187 1.00 96.88 304 ASP A O 1
ATOM 2260 N N . LEU A 1 305 ? 13.631 -1.973 -15.940 1.00 98.00 305 LEU A N 1
ATOM 2261 C CA . LEU A 1 305 ? 14.823 -1.139 -15.798 1.00 98.00 305 LEU A CA 1
ATOM 2262 C C . LEU A 1 305 ? 16.069 -1.893 -16.270 1.00 98.00 305 LEU A C 1
ATOM 2264 O O . LEU A 1 305 ? 16.789 -1.381 -17.124 1.00 98.00 305 LEU A O 1
ATOM 2268 N N . SER A 1 306 ? 16.276 -3.116 -15.775 1.00 98.12 306 SER A N 1
ATOM 2269 C CA . SER A 1 306 ? 17.412 -3.963 -16.155 1.00 98.12 306 SER A CA 1
ATOM 2270 C C . SER A 1 306 ? 17.444 -4.236 -17.662 1.00 98.12 306 SER A C 1
ATOM 2272 O O . SER A 1 306 ? 18.498 -4.124 -18.289 1.00 98.12 306 SER A O 1
ATOM 2274 N N . ASP A 1 307 ? 16.298 -4.561 -18.263 1.00 97.62 307 ASP A N 1
ATOM 2275 C CA . ASP A 1 307 ? 16.185 -4.798 -19.706 1.00 97.62 307 ASP A CA 1
ATOM 2276 C C . ASP A 1 307 ? 16.465 -3.521 -20.513 1.00 97.62 307 ASP A C 1
ATOM 2278 O O . ASP A 1 307 ? 17.155 -3.560 -21.535 1.00 97.62 307 ASP A O 1
ATOM 2282 N N . THR A 1 308 ? 15.969 -2.370 -20.043 1.00 97.25 308 THR A N 1
ATOM 2283 C CA . THR A 1 308 ? 16.206 -1.071 -20.691 1.00 97.25 308 THR A CA 1
ATOM 2284 C C . THR A 1 308 ? 17.682 -0.678 -20.624 1.00 97.25 308 THR A C 1
ATOM 2286 O O . THR A 1 308 ? 18.229 -0.203 -21.617 1.00 97.25 308 THR A O 1
ATOM 2289 N N . GLU A 1 309 ? 18.346 -0.882 -19.485 1.00 97.88 309 GLU A N 1
ATOM 2290 C CA . GLU A 1 309 ? 19.778 -0.612 -19.321 1.00 97.88 309 GLU A CA 1
ATOM 2291 C C . GLU A 1 309 ? 20.631 -1.531 -20.205 1.00 97.88 309 GLU A C 1
ATOM 2293 O O . GLU A 1 309 ? 21.578 -1.067 -20.845 1.00 97.88 309 GLU A O 1
ATOM 2298 N N . ALA A 1 310 ? 20.271 -2.815 -20.307 1.00 97.75 310 ALA A N 1
ATOM 2299 C CA . ALA A 1 310 ? 20.939 -3.758 -21.200 1.00 97.75 310 ALA A CA 1
ATOM 2300 C C . ALA A 1 310 ? 20.810 -3.340 -22.673 1.00 97.75 310 ALA A C 1
ATOM 2302 O O . ALA A 1 310 ? 21.820 -3.247 -23.375 1.00 97.75 310 ALA A O 1
ATOM 2303 N N . ALA A 1 311 ? 19.592 -3.017 -23.120 1.00 96.88 311 ALA A N 1
ATOM 2304 C CA . ALA A 1 311 ? 19.342 -2.536 -24.477 1.00 96.88 311 ALA A CA 1
ATOM 2305 C C . ALA A 1 311 ? 20.081 -1.219 -24.765 1.00 96.88 311 ALA A C 1
ATOM 2307 O O . ALA A 1 311 ? 20.694 -1.075 -25.818 1.00 96.88 311 ALA A O 1
ATOM 2308 N N . LEU A 1 312 ? 20.102 -0.285 -23.807 1.00 97.38 312 LEU A N 1
ATOM 2309 C CA . LEU A 1 312 ? 20.821 0.983 -23.930 1.00 97.38 312 LEU A CA 1
ATOM 2310 C C . LEU A 1 312 ? 22.323 0.772 -24.161 1.00 97.38 312 LEU A C 1
ATOM 2312 O O . LEU A 1 312 ? 22.909 1.438 -25.015 1.00 97.38 312 LEU A O 1
ATOM 2316 N N . MET A 1 313 ? 22.950 -0.155 -23.432 1.00 96.81 313 MET A N 1
ATOM 2317 C CA . MET A 1 313 ? 24.366 -0.480 -23.628 1.00 96.81 313 MET A CA 1
ATOM 2318 C C . MET A 1 313 ? 24.634 -1.090 -25.011 1.00 96.81 313 MET A C 1
ATOM 2320 O O . MET A 1 313 ? 25.629 -0.744 -25.656 1.00 96.81 313 MET A O 1
ATOM 2324 N N . GLU A 1 314 ? 23.764 -1.990 -25.482 1.00 97.56 314 GLU A N 1
ATOM 2325 C CA . GLU A 1 314 ? 23.879 -2.574 -26.824 1.00 97.56 314 GLU A CA 1
ATOM 2326 C C . GLU A 1 314 ? 23.700 -1.519 -27.922 1.00 97.56 314 GLU A C 1
ATOM 2328 O O . GLU A 1 314 ? 24.517 -1.459 -28.846 1.00 97.56 314 GLU A O 1
ATOM 2333 N N . ASP A 1 315 ? 22.707 -0.640 -27.784 1.00 97.19 315 ASP A N 1
ATOM 2334 C CA . ASP A 1 315 ? 22.433 0.453 -28.715 1.00 97.19 315 ASP A CA 1
ATOM 2335 C C . ASP A 1 315 ? 23.599 1.444 -28.779 1.00 97.19 315 ASP A C 1
ATOM 2337 O O . ASP A 1 315 ? 24.044 1.808 -29.868 1.00 97.19 315 ASP A O 1
ATOM 2341 N N . GLN A 1 316 ? 24.162 1.838 -27.631 1.00 97.56 316 GLN A N 1
ATOM 2342 C CA . GLN A 1 316 ? 25.343 2.707 -27.571 1.00 97.56 316 GLN A CA 1
ATOM 2343 C C . GLN A 1 316 ? 26.546 2.086 -28.285 1.00 97.56 316 GLN A C 1
ATOM 2345 O O . GLN A 1 316 ? 27.255 2.765 -29.034 1.00 97.56 316 GLN A O 1
ATOM 2350 N N . LYS A 1 317 ? 26.771 0.783 -28.090 1.00 97.81 317 LYS A N 1
ATOM 2351 C CA . LYS A 1 317 ? 27.847 0.058 -28.768 1.00 97.81 317 LYS A CA 1
ATOM 2352 C C . LYS A 1 317 ? 27.610 -0.017 -30.276 1.00 97.81 317 LYS A C 1
ATOM 2354 O O . LYS A 1 317 ? 28.544 0.189 -31.050 1.00 97.81 317 LYS A O 1
ATOM 2359 N N . PHE A 1 318 ? 26.381 -0.311 -30.695 1.00 96.75 318 PHE A N 1
ATOM 2360 C CA . PHE A 1 318 ? 26.028 -0.380 -32.108 1.00 96.75 318 PHE A CA 1
ATOM 2361 C C . PHE A 1 318 ? 26.129 0.992 -32.783 1.00 96.75 318 PHE A C 1
ATOM 2363 O O . PHE A 1 318 ? 26.624 1.075 -33.905 1.00 96.75 318 PHE A O 1
ATOM 2370 N N . PHE A 1 319 ? 25.760 2.067 -32.083 1.00 96.25 319 PHE A N 1
ATOM 2371 C CA . PHE A 1 319 ? 25.891 3.439 -32.570 1.00 96.25 319 PHE A CA 1
ATOM 2372 C C . PHE A 1 319 ? 27.351 3.798 -32.834 1.00 96.25 319 PHE A C 1
ATOM 2374 O O . PHE A 1 319 ? 27.680 4.233 -33.935 1.00 96.25 319 PHE A O 1
ATOM 2381 N N . ALA A 1 320 ? 28.242 3.515 -31.881 1.00 97.12 320 ALA A N 1
ATOM 2382 C CA . ALA A 1 320 ? 29.672 3.764 -32.045 1.00 97.12 320 ALA A CA 1
ATOM 2383 C C . ALA A 1 320 ? 30.281 2.970 -33.219 1.00 97.12 320 ALA A C 1
ATOM 2385 O O . ALA A 1 320 ? 31.079 3.502 -33.994 1.00 97.12 320 ALA A O 1
ATOM 2386 N N . GLU A 1 321 ? 29.895 1.700 -33.389 1.00 96.44 321 GLU A N 1
ATOM 2387 C CA . GLU A 1 321 ? 30.380 0.880 -34.509 1.00 96.44 321 GLU A CA 1
ATOM 2388 C C . GLU A 1 321 ? 29.800 1.338 -35.857 1.00 96.44 321 GLU A C 1
ATOM 2390 O O . GLU A 1 321 ? 30.496 1.307 -36.880 1.00 96.44 321 GLU A O 1
ATOM 2395 N N . LEU A 1 322 ? 28.548 1.809 -35.871 1.00 96.06 322 LEU A N 1
ATOM 2396 C CA . LEU A 1 322 ? 27.926 2.399 -37.050 1.00 96.06 322 LEU A CA 1
ATOM 2397 C C . LEU A 1 322 ? 28.656 3.682 -37.453 1.00 96.06 322 LEU A C 1
ATOM 2399 O O . LEU A 1 322 ? 29.068 3.788 -38.605 1.00 96.06 322 LEU A O 1
ATOM 2403 N N . GLU A 1 323 ? 28.889 4.615 -36.526 1.00 95.50 323 GLU A N 1
ATOM 2404 C CA . GLU A 1 323 ? 29.639 5.850 -36.798 1.00 95.50 323 GLU A CA 1
ATOM 2405 C C . GLU A 1 323 ? 31.023 5.555 -37.384 1.00 95.50 323 GLU A C 1
ATOM 2407 O O . GLU A 1 323 ? 31.406 6.124 -38.413 1.00 95.50 323 GLU A O 1
ATOM 2412 N N . LYS A 1 324 ? 31.743 4.600 -36.786 1.00 97.25 324 LYS A N 1
ATOM 2413 C CA . LYS A 1 324 ? 33.043 4.147 -37.283 1.00 97.25 324 LYS A CA 1
ATOM 2414 C C . LYS A 1 324 ? 32.945 3.590 -38.703 1.00 97.25 324 LYS A C 1
ATOM 2416 O O . LYS A 1 324 ? 33.705 4.007 -39.575 1.00 97.25 324 LYS A O 1
ATOM 2421 N N . SER A 1 325 ? 31.989 2.699 -38.960 1.00 94.94 325 SER A N 1
ATOM 2422 C CA . SER A 1 325 ? 31.769 2.107 -40.286 1.00 94.94 325 SER A CA 1
ATOM 2423 C C . SER A 1 325 ? 31.435 3.165 -41.342 1.00 94.94 325 SER A C 1
ATOM 2425 O O . SER A 1 325 ? 31.949 3.115 -42.461 1.00 94.94 325 SER A O 1
ATOM 2427 N N . CYS A 1 326 ? 30.611 4.151 -40.985 1.00 96.44 326 CYS A N 1
ATOM 2428 C CA . CYS A 1 326 ? 30.236 5.264 -41.853 1.00 96.44 326 CYS A CA 1
ATOM 2429 C C . CYS A 1 326 ? 31.429 6.172 -42.182 1.00 96.44 326 CYS A C 1
ATOM 2431 O O . CYS A 1 326 ? 31.599 6.571 -43.338 1.00 96.44 326 CYS A O 1
ATOM 2433 N N . SER A 1 327 ? 32.293 6.437 -41.199 1.00 96.31 327 SER A N 1
ATOM 2434 C CA . SER A 1 327 ? 33.545 7.172 -41.398 1.00 96.31 327 SER A CA 1
ATOM 2435 C C . SER A 1 327 ? 34.512 6.409 -42.309 1.00 96.31 327 SER A C 1
ATOM 2437 O O . SER A 1 327 ? 34.972 6.961 -43.308 1.00 96.31 327 SER A O 1
ATOM 2439 N N . THR A 1 328 ? 34.750 5.119 -42.043 1.00 97.06 328 THR A N 1
ATOM 2440 C CA . THR A 1 328 ? 35.633 4.279 -42.869 1.00 97.06 328 THR A CA 1
ATOM 2441 C C . THR A 1 328 ? 35.148 4.199 -44.314 1.00 97.06 328 THR A C 1
ATOM 2443 O O . THR A 1 328 ? 35.934 4.401 -45.234 1.00 97.06 328 THR A O 1
ATOM 2446 N N . LYS A 1 329 ? 33.848 3.973 -44.542 1.00 95.00 329 LYS A N 1
ATOM 2447 C CA . LYS A 1 329 ? 33.292 3.897 -45.903 1.00 95.00 329 LYS A CA 1
ATOM 2448 C C . LYS A 1 329 ? 33.351 5.221 -46.651 1.00 95.00 329 LYS A C 1
ATOM 2450 O O . LYS A 1 329 ? 33.501 5.209 -47.869 1.00 95.00 329 LYS A O 1
ATOM 2455 N N . THR A 1 330 ? 33.255 6.341 -45.939 1.00 96.69 330 THR A N 1
ATOM 2456 C CA . THR A 1 330 ? 33.462 7.668 -46.530 1.00 96.69 330 THR A CA 1
ATOM 2457 C C . THR A 1 330 ? 34.910 7.844 -46.970 1.00 96.69 330 THR A C 1
ATOM 2459 O O . THR A 1 330 ? 35.133 8.154 -48.135 1.00 96.69 330 THR A O 1
ATOM 2462 N N . ALA A 1 331 ? 35.884 7.536 -46.111 1.00 97.31 331 ALA A N 1
ATOM 2463 C CA . ALA A 1 331 ? 37.302 7.621 -46.465 1.00 97.31 331 ALA A CA 1
ATOM 2464 C C . ALA A 1 331 ? 37.669 6.709 -47.655 1.00 97.31 331 ALA A C 1
ATOM 2466 O O . ALA A 1 331 ? 38.306 7.154 -48.607 1.00 97.31 331 ALA A O 1
ATOM 2467 N N . GLU A 1 332 ? 37.201 5.455 -47.650 1.00 95.12 332 GLU A N 1
ATOM 2468 C CA . GLU A 1 332 ? 37.412 4.507 -48.756 1.00 95.12 332 GLU A CA 1
ATOM 2469 C C . GLU A 1 332 ? 36.775 4.976 -50.074 1.00 95.12 332 GLU A C 1
ATOM 2471 O O . GLU A 1 332 ? 37.292 4.687 -51.154 1.00 95.12 332 GLU A O 1
ATOM 2476 N N . TRP A 1 333 ? 35.611 5.631 -50.019 1.00 96.81 333 TRP A N 1
ATOM 2477 C CA . TRP A 1 333 ? 34.956 6.175 -51.210 1.00 96.81 333 TRP A CA 1
ATOM 2478 C C . TRP A 1 333 ? 35.694 7.406 -51.737 1.00 96.81 333 TRP A C 1
ATOM 2480 O O . TRP A 1 333 ? 35.910 7.505 -52.942 1.00 96.81 333 TRP A O 1
ATOM 2490 N N . GLU A 1 334 ? 36.122 8.313 -50.859 1.00 95.56 334 GLU A N 1
ATOM 2491 C CA . GLU A 1 334 ? 36.893 9.503 -51.234 1.00 95.56 334 GLU A CA 1
ATOM 2492 C C . GLU A 1 334 ? 38.221 9.127 -51.903 1.00 95.56 334 GLU A C 1
ATOM 2494 O O . GLU A 1 334 ? 38.541 9.660 -52.969 1.00 95.56 334 GLU A O 1
ATOM 2499 N N . GLU A 1 335 ? 38.955 8.162 -51.337 1.00 96.75 335 GLU A N 1
ATOM 2500 C CA . GLU A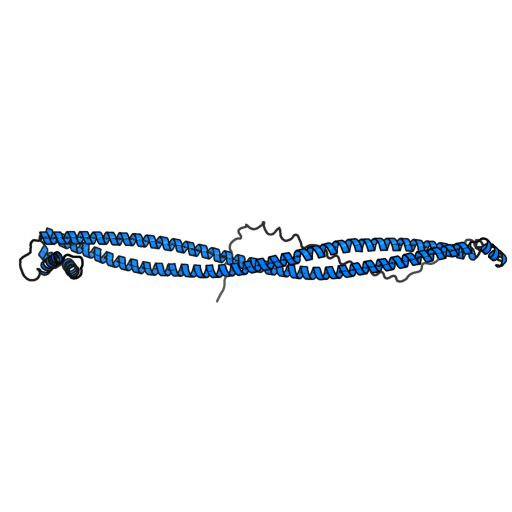 1 335 ? 40.204 7.657 -51.913 1.00 96.75 335 GLU A CA 1
ATOM 2501 C C . GLU A 1 335 ? 39.969 7.022 -53.290 1.00 96.75 335 GLU A C 1
ATOM 2503 O O . GLU A 1 335 ? 40.584 7.432 -54.275 1.00 96.75 335 GLU A O 1
ATOM 2508 N N . ARG A 1 336 ? 39.016 6.084 -53.400 1.00 94.81 336 ARG A N 1
ATOM 2509 C CA . ARG A 1 336 ? 38.713 5.411 -54.676 1.00 94.81 336 ARG A CA 1
ATOM 2510 C C . ARG A 1 336 ? 38.175 6.366 -55.735 1.00 94.81 336 ARG A C 1
ATOM 2512 O O . ARG A 1 336 ? 38.511 6.230 -56.910 1.00 94.81 336 ARG A O 1
ATOM 2519 N N . SER A 1 337 ? 37.355 7.337 -55.341 1.00 95.19 337 SER A N 1
ATOM 2520 C CA . SER A 1 337 ? 36.835 8.380 -56.227 1.00 95.19 337 SER A CA 1
ATOM 2521 C C . SER A 1 337 ? 37.969 9.239 -56.789 1.00 95.19 337 SER A C 1
ATOM 2523 O O . SER A 1 337 ? 38.016 9.485 -57.997 1.00 95.19 337 SER A O 1
ATOM 2525 N N . LYS A 1 338 ? 38.933 9.621 -55.940 1.00 96.12 338 LYS A N 1
ATOM 2526 C CA . LYS A 1 338 ? 40.126 10.364 -56.350 1.00 96.12 338 LYS A CA 1
ATOM 2527 C C . LYS A 1 338 ? 41.006 9.553 -57.303 1.00 96.12 338 LYS A C 1
ATOM 2529 O O . LYS A 1 338 ? 41.305 10.042 -58.389 1.00 96.12 338 LYS A O 1
ATOM 2534 N N . THR A 1 339 ? 41.372 8.322 -56.946 1.00 96.38 339 THR A N 1
ATOM 2535 C CA . THR A 1 339 ? 42.196 7.457 -57.809 1.00 96.38 339 THR A CA 1
ATOM 2536 C C . THR A 1 339 ? 41.521 7.219 -59.157 1.00 96.38 339 THR A C 1
ATOM 2538 O O . THR A 1 339 ? 42.159 7.350 -60.195 1.00 96.38 339 THR A O 1
ATOM 2541 N N . ARG A 1 340 ? 40.204 6.978 -59.175 1.00 96.44 340 ARG A N 1
ATOM 2542 C CA . ARG A 1 340 ? 39.440 6.852 -60.422 1.00 96.44 340 ARG A CA 1
ATOM 2543 C C . ARG A 1 340 ? 39.505 8.117 -61.279 1.00 96.44 340 ARG A C 1
ATOM 2545 O O . ARG A 1 340 ? 39.595 8.025 -62.501 1.00 96.44 340 ARG A O 1
ATOM 2552 N N . ALA A 1 341 ? 39.419 9.299 -60.670 1.00 94.38 341 ALA A N 1
ATOM 2553 C CA . ALA A 1 341 ? 39.533 10.556 -61.405 1.00 94.38 341 ALA A CA 1
ATOM 2554 C C . ALA A 1 341 ? 40.925 10.705 -62.043 1.00 94.38 341 ALA A C 1
ATOM 2556 O O . ALA A 1 341 ? 41.018 11.064 -63.216 1.00 94.38 341 ALA A O 1
ATOM 2557 N N . GLU A 1 342 ? 41.985 10.363 -61.307 1.00 95.81 342 GLU A N 1
ATOM 2558 C CA . GLU A 1 342 ? 43.364 10.337 -61.811 1.00 95.81 342 GLU A CA 1
ATOM 2559 C C . GLU A 1 342 ? 43.529 9.323 -62.961 1.00 95.81 342 GLU A C 1
ATOM 2561 O O . GLU A 1 342 ? 44.100 9.659 -63.999 1.00 95.81 342 GLU A O 1
ATOM 2566 N N . GLU A 1 343 ? 42.951 8.123 -62.844 1.00 95.25 343 GLU A N 1
ATOM 2567 C CA . GLU A 1 343 ? 42.929 7.116 -63.914 1.00 95.25 343 GLU A CA 1
ATOM 2568 C C . GLU A 1 343 ? 42.210 7.619 -65.172 1.00 95.25 343 GLU A C 1
ATOM 2570 O O . GLU A 1 343 ? 42.703 7.440 -66.286 1.00 95.25 343 GLU A O 1
ATOM 2575 N N . LEU A 1 344 ? 41.053 8.274 -65.024 1.00 93.94 344 LEU A N 1
ATOM 2576 C CA . LEU A 1 344 ? 40.303 8.826 -66.155 1.00 93.94 344 LEU A CA 1
ATOM 2577 C C . LEU A 1 344 ? 41.077 9.938 -66.874 1.00 93.94 344 LEU A C 1
ATOM 2579 O O . LEU A 1 344 ? 41.007 10.009 -68.105 1.00 93.94 344 LEU A O 1
ATOM 2583 N N . VAL A 1 345 ? 41.822 10.769 -66.134 1.00 95.25 345 VAL A N 1
ATOM 2584 C CA . VAL A 1 345 ? 42.730 11.780 -66.702 1.00 95.25 345 VAL A CA 1
ATOM 2585 C C . VAL A 1 345 ? 43.876 11.102 -67.447 1.00 95.25 345 VAL A C 1
ATOM 2587 O O . VAL A 1 345 ? 44.077 11.399 -68.622 1.00 95.25 345 VAL A O 1
ATOM 2590 N N . ALA A 1 346 ? 44.555 10.131 -66.834 1.00 95.44 346 ALA A N 1
ATOM 2591 C CA . ALA A 1 346 ? 45.652 9.403 -67.472 1.00 95.44 346 ALA A CA 1
ATOM 2592 C C . ALA A 1 346 ? 45.201 8.676 -68.755 1.00 95.44 346 ALA A C 1
ATOM 2594 O O . ALA A 1 346 ? 45.892 8.713 -69.778 1.00 95.44 346 ALA A O 1
ATOM 2595 N N . LEU A 1 347 ? 44.013 8.058 -68.740 1.00 93.69 347 LEU A N 1
ATOM 2596 C CA . LEU A 1 347 ? 43.403 7.448 -69.925 1.00 93.69 347 LEU A CA 1
ATOM 2597 C C . LEU A 1 347 ? 43.104 8.499 -71.002 1.00 93.69 347 LEU A C 1
ATOM 2599 O O . LEU A 1 347 ? 43.415 8.270 -72.170 1.00 93.69 347 LEU A O 1
ATOM 2603 N N . ALA A 1 348 ? 42.535 9.650 -70.629 1.00 93.25 348 ALA A N 1
ATOM 2604 C CA . ALA A 1 348 ? 42.227 10.732 -71.564 1.00 93.25 348 ALA A CA 1
ATOM 2605 C C . ALA A 1 348 ? 43.493 11.326 -72.203 1.00 93.25 348 ALA A C 1
ATOM 2607 O O . ALA A 1 348 ? 43.537 11.511 -73.420 1.00 93.25 348 ALA A O 1
ATOM 2608 N N . GLU A 1 349 ? 44.530 11.583 -71.407 1.00 94.19 349 GLU A N 1
ATOM 2609 C CA . GLU A 1 349 ? 45.823 12.086 -71.872 1.00 94.19 349 GLU A CA 1
ATOM 2610 C C . GLU A 1 349 ? 46.514 11.079 -72.795 1.00 94.19 349 GLU A C 1
ATOM 2612 O O . GLU A 1 349 ? 46.960 11.451 -73.878 1.00 94.19 349 GLU A O 1
ATOM 2617 N N . THR A 1 350 ? 46.513 9.791 -72.440 1.00 93.44 350 THR A N 1
ATOM 2618 C CA . THR A 1 350 ? 47.074 8.730 -73.293 1.00 93.44 350 THR A CA 1
ATOM 2619 C C . THR A 1 350 ? 46.324 8.633 -74.624 1.00 93.44 350 THR A C 1
ATOM 2621 O O . THR A 1 350 ? 46.947 8.557 -75.683 1.00 93.44 350 THR A O 1
ATOM 2624 N N . ILE A 1 351 ? 44.985 8.683 -74.605 1.00 91.69 351 ILE A N 1
ATOM 2625 C CA . ILE A 1 351 ? 44.161 8.712 -75.825 1.00 91.69 351 ILE A CA 1
ATOM 2626 C C . ILE A 1 351 ? 44.492 9.945 -76.671 1.00 91.69 351 ILE A C 1
ATOM 2628 O O . ILE A 1 351 ? 44.547 9.832 -77.895 1.00 91.69 351 ILE A O 1
ATOM 2632 N N . LYS A 1 352 ? 44.710 11.110 -76.049 1.00 92.06 352 LYS A N 1
ATOM 2633 C CA . LYS A 1 352 ? 45.076 12.345 -76.750 1.00 92.06 352 LYS A CA 1
ATOM 2634 C C . LYS A 1 352 ? 46.438 12.212 -77.431 1.00 92.06 352 LYS A C 1
ATOM 2636 O O . LYS A 1 352 ? 46.513 12.466 -78.624 1.00 92.06 352 LYS A O 1
ATOM 2641 N N . VAL A 1 353 ? 47.466 11.753 -76.714 1.00 91.19 353 VAL A N 1
ATOM 2642 C CA . VAL A 1 353 ? 48.822 11.549 -77.260 1.00 91.19 353 VAL A CA 1
ATOM 2643 C C . VAL A 1 353 ? 48.814 10.547 -78.418 1.00 91.19 353 VAL A C 1
ATOM 2645 O O . VAL A 1 353 ? 49.456 10.776 -79.436 1.00 91.19 353 VAL A O 1
ATOM 2648 N N . LEU A 1 354 ? 48.056 9.450 -78.309 1.00 87.19 354 LEU A N 1
ATOM 2649 C CA . LEU A 1 354 ? 47.959 8.448 -79.380 1.00 87.19 354 LEU A CA 1
ATOM 2650 C C . LEU A 1 354 ? 47.176 8.925 -80.615 1.00 87.19 354 LEU A C 1
ATOM 2652 O O . LEU A 1 354 ? 47.329 8.335 -81.685 1.00 87.19 354 LEU A O 1
ATOM 2656 N N . ASN A 1 355 ? 46.331 9.950 -80.471 1.00 86.69 355 ASN A N 1
ATOM 2657 C CA . ASN A 1 355 ? 45.594 10.576 -81.572 1.00 86.69 355 ASN A CA 1
ATOM 2658 C C . ASN A 1 355 ? 46.225 11.892 -82.046 1.00 86.69 355 ASN A C 1
ATOM 2660 O O . ASN A 1 355 ? 45.644 12.537 -82.914 1.00 86.69 355 ASN A O 1
ATOM 2664 N N . ASP A 1 356 ? 47.361 12.300 -81.478 1.00 89.62 356 ASP A N 1
ATOM 2665 C CA . ASP A 1 356 ? 48.058 13.516 -81.885 1.00 89.62 356 ASP A CA 1
ATOM 2666 C C . ASP A 1 356 ? 48.596 13.358 -83.313 1.00 89.62 356 ASP A C 1
ATOM 2668 O O . ASP A 1 356 ? 49.091 12.288 -83.684 1.00 89.62 356 ASP A O 1
ATOM 2672 N N . ASP A 1 357 ? 48.493 14.408 -84.123 1.00 79.38 357 ASP A N 1
ATOM 2673 C CA . ASP A 1 357 ? 48.809 14.360 -85.552 1.00 79.38 357 ASP A CA 1
ATOM 2674 C C . ASP A 1 357 ? 50.288 14.008 -85.782 1.00 79.38 357 ASP A C 1
ATOM 2676 O O . ASP A 1 357 ? 50.599 13.179 -86.642 1.00 79.38 357 ASP A O 1
ATOM 2680 N N . ASP A 1 358 ? 51.188 14.529 -84.940 1.00 81.19 358 ASP A N 1
ATOM 2681 C CA . ASP A 1 358 ? 52.622 14.212 -84.971 1.00 81.19 358 ASP A CA 1
ATOM 2682 C C . ASP A 1 358 ? 52.896 12.735 -84.648 1.00 81.19 358 ASP A C 1
ATOM 2684 O O . ASP A 1 358 ? 53.726 12.083 -85.294 1.00 81.19 358 ASP A O 1
ATOM 2688 N N . ALA A 1 359 ? 52.173 12.176 -83.671 1.00 79.69 359 ALA A N 1
ATOM 2689 C CA . ALA A 1 359 ? 52.276 10.765 -83.319 1.00 79.69 359 ALA A CA 1
ATOM 2690 C C . ALA A 1 359 ? 51.757 9.895 -84.473 1.00 79.69 359 ALA A C 1
ATOM 2692 O O . ALA A 1 359 ? 52.448 8.978 -84.923 1.00 79.69 359 ALA A O 1
ATOM 2693 N N . LEU A 1 360 ? 50.583 10.224 -85.021 1.00 78.88 360 LEU A N 1
ATOM 2694 C CA . LEU A 1 360 ? 49.988 9.542 -86.170 1.00 78.88 360 LEU A CA 1
ATOM 2695 C C . LEU A 1 360 ? 50.896 9.577 -87.408 1.00 78.88 360 LEU A C 1
ATOM 2697 O O . LEU A 1 360 ? 51.006 8.565 -88.105 1.00 78.88 360 LEU A O 1
ATOM 2701 N N . ASP A 1 361 ? 51.574 10.691 -87.675 1.00 76.88 361 ASP A N 1
ATOM 2702 C CA . ASP A 1 361 ? 52.510 10.828 -88.793 1.00 76.88 361 ASP A CA 1
ATOM 2703 C C . ASP A 1 361 ? 53.820 10.065 -88.578 1.00 76.88 361 ASP A C 1
ATOM 2705 O O . ASP A 1 361 ? 54.334 9.445 -89.517 1.00 76.88 361 ASP A O 1
ATOM 2709 N N . LEU A 1 362 ? 54.341 10.029 -87.348 1.00 76.88 362 LEU A N 1
ATOM 2710 C CA . LEU A 1 362 ? 55.472 9.173 -86.995 1.00 76.88 362 LEU A CA 1
ATOM 2711 C C . LEU A 1 362 ? 55.123 7.689 -87.182 1.00 76.88 362 LEU A C 1
ATOM 2713 O O . LEU A 1 362 ? 55.917 6.934 -87.748 1.00 76.88 362 LEU A O 1
ATOM 2717 N N . PHE A 1 363 ? 53.919 7.269 -86.784 1.00 75.19 363 PHE A N 1
ATOM 2718 C CA . PHE A 1 363 ? 53.447 5.895 -86.965 1.00 75.19 363 PHE A CA 1
ATOM 2719 C C . PHE A 1 363 ? 53.279 5.517 -88.440 1.00 75.19 363 PHE A C 1
ATOM 2721 O O . PHE A 1 363 ? 53.665 4.416 -88.830 1.00 75.19 363 PHE A O 1
ATOM 2728 N N . LYS A 1 364 ? 52.775 6.430 -89.285 1.00 73.31 364 LYS A N 1
ATOM 2729 C CA . LYS A 1 364 ? 52.702 6.223 -90.746 1.00 73.31 364 LYS A CA 1
ATOM 2730 C C . LYS A 1 364 ? 54.084 6.037 -91.384 1.00 73.31 364 LYS A C 1
ATOM 2732 O O . LYS A 1 364 ? 54.195 5.306 -92.361 1.00 73.31 364 LYS A O 1
ATOM 2737 N N . LYS A 1 365 ? 55.123 6.702 -90.861 1.00 74.81 365 LYS A N 1
ATOM 2738 C CA . LYS A 1 365 ? 56.504 6.627 -91.379 1.00 74.81 365 LYS A CA 1
ATOM 2739 C C . LYS A 1 365 ? 57.280 5.396 -90.902 1.00 74.81 365 LYS A C 1
ATOM 2741 O O . LYS A 1 365 ? 58.193 4.960 -91.594 1.00 74.81 365 LYS A O 1
ATOM 2746 N N . THR A 1 366 ? 56.968 4.875 -89.716 1.00 71.88 366 THR A N 1
ATOM 2747 C CA . THR A 1 366 ? 57.768 3.838 -89.034 1.00 71.88 366 THR A CA 1
ATOM 2748 C C . THR A 1 366 ? 57.186 2.432 -89.138 1.00 71.88 366 THR A C 1
ATOM 2750 O O . THR A 1 366 ? 57.937 1.461 -89.053 1.00 71.88 366 THR A O 1
ATOM 2753 N N . LEU A 1 367 ? 55.874 2.293 -89.340 1.00 65.00 367 LEU A N 1
ATOM 2754 C CA . LEU A 1 367 ? 55.236 0.991 -89.509 1.00 65.00 367 LEU A CA 1
ATOM 2755 C C . LEU A 1 367 ? 55.171 0.632 -91.004 1.00 65.00 367 LEU A C 1
ATOM 2757 O O . LEU A 1 367 ? 54.653 1.430 -91.788 1.00 65.00 367 LEU A O 1
ATOM 2761 N N . PRO A 1 368 ? 55.663 -0.548 -91.432 1.00 59.97 368 PRO A N 1
ATOM 2762 C CA . PRO A 1 368 ? 55.494 -0.992 -92.810 1.00 59.97 368 PRO A CA 1
ATOM 2763 C C . PRO A 1 368 ? 53.999 -1.084 -93.133 1.00 59.97 368 PRO A C 1
ATOM 2765 O O . PRO A 1 368 ? 53.222 -1.646 -92.357 1.00 59.97 368 PRO A O 1
ATOM 2768 N N . SER A 1 369 ? 53.595 -0.514 -94.273 1.00 50.78 369 SER A N 1
ATOM 2769 C CA . SER A 1 369 ? 52.226 -0.651 -94.776 1.00 50.78 369 SER A CA 1
ATOM 2770 C C . SER A 1 369 ? 51.886 -2.145 -94.839 1.00 50.78 369 SER A C 1
ATOM 2772 O O . SER A 1 369 ? 52.725 -2.909 -95.328 1.00 50.78 369 SER A O 1
ATOM 2774 N N . PRO A 1 370 ? 50.721 -2.590 -94.332 1.00 47.75 370 PRO A N 1
ATOM 2775 C CA . PRO A 1 370 ? 50.362 -3.999 -94.382 1.00 47.75 370 PRO A CA 1
ATOM 2776 C C . PRO A 1 370 ? 50.426 -4.453 -95.841 1.00 47.75 370 PRO A C 1
ATOM 2778 O O . PRO A 1 370 ? 49.793 -3.847 -96.707 1.00 47.75 370 PRO A O 1
ATOM 2781 N N . ALA A 1 371 ? 51.261 -5.459 -96.114 1.00 45.91 371 ALA A N 1
ATOM 2782 C CA . ALA A 1 371 ? 51.233 -6.149 -97.390 1.00 45.91 371 ALA A CA 1
ATOM 2783 C C . ALA A 1 371 ? 49.826 -6.736 -97.551 1.00 45.91 371 ALA A C 1
ATOM 2785 O O . ALA A 1 371 ? 49.323 -7.374 -96.625 1.00 45.91 371 ALA A O 1
ATOM 2786 N N . SER A 1 372 ? 49.209 -6.388 -98.679 1.00 36.75 372 SER A N 1
ATOM 2787 C CA . SER A 1 372 ? 47.842 -6.729 -99.085 1.00 36.75 372 SER A CA 1
ATOM 2788 C C . SER A 1 372 ? 47.476 -8.192 -98.887 1.00 36.75 372 SER A C 1
ATOM 2790 O O . SER A 1 372 ? 48.366 -9.047 -99.109 1.00 36.75 372 SER A O 1
#

Sequence (372 aa):
QALAPASPPRASAHSNLEQRVIVASRMQFTARFPVLLLLVASSPVLAMRGTQGSETQALANPIRKVVSMLQALQKKVTAEGEKEKELYEKFMCYCKKGGGDLQMSISAANAKVPLVTSDIETSEQKLEQTKGDLKQAQADRSAAKSAKADATAIREKEAAAFAAEKAELEDTISSIKQAVAALEKGMAGSFLQTHAAQILRQLAMGKQDMLDVDRQELLSFLSASQGSGYVPKSGEVTGILKELGDTMAKNLADITATEKAAIKSYEELMAAKAKEVAALTASIESSTEKIGNLGVAIVQMKEDLSDTEAALMEDQKFFAELEKSCSTKTAEWEERSKTRAEELVALAETIKVLNDDDALDLFKKTLPSPAS

InterPro domains:
  IPR059991 Trichocyst matrix protein T1-F, coiled-coil [PF27870] (61-358)

Radius of gyration: 60.92 Å; chains: 1; bounding box: 112×59×178 Å

Foldseek 3Di:
DDDDDDDDDDDDDDDDPPPPPPPDPDDDDDDDDDDDDDDDDDDDDDDDDDDDDDDDPPVQDVLNVVLVVLVVVLVVLVVVLVVLVVVLVVLVVCLVVVLVVLVVLLVVLVVVLVVLVVVLVVLVVVLVVLVVLLVVLVVQLVVLVVVLVVLVVVLVVLVVVLVVLLVLLVLLLVLLVLCLVCLVVVNLLVSLPDPSLVSQLVCLVPDPPDDPVLSVVSNCSSPVNPDDPDRPDSPVNSVSSVVVSVVSVVVSVVSVVVSVVSVVVSVVSNVVSVVSSVVSVVSSVVSVVSSVVSVVVSVVSVVVSVVSVVVSVVSVVVSVVSVVVSVVSVVVSVVSSVVSVVSSVVSVVVSCCSPDPVNVVVCVVPDPDPDD

Secondary structure (DSSP, 8-state):
----PPPPP-------SSSSSSSSS------------------------------------HHHHHHHHHHHHHHHHHHHHHHHHHHHHHHHHHHHHHHHHHHHHHHHHHHHHHHHHHHHHHHHHHHHHHHHHHHHHHHHHHHHHHHHHHHHHHHHHHHHHHHHHHHHHHHHHHHHHHHHHHHHTT-HHHHTTSHHHHHHHHHHHH-SSS-HHHHHHHHHHHHGGGT------HHHHHHHHHHHHHHHHHHHHHHHHHHHHHHHHHHHHHHHHHHHHHHHHHHHHHHHHHHHHHHHHHHHHHHHHHHHHHHHHHHHHHHHHHHHHHHHHHHHHHHHHHHHHHHHHHHHHHHHHHT-HHHHHHHHHHSPPPP-

Organism: NCBI:txid311494